Protein AF-A0A2H5QL15-F1 (afdb_monomer_lite)

pLDDT: mean 74.93, std 16.55, range [35.5, 97.62]

Secondary structure (DSSP, 8-state):
---------------EEEEEEE----TTS---EEEE--TT--EEEEEESS--EEEE---TT--EEEEEES---TT--HHHHHHHHHHHHHHTTT-SEEEE-GGGSHHHHHTTTS--S-----TT--EEEEEE-S-HHHHHHHHHHHHT-TT--EEEEEE---S--------S---TTTTTT--EEEEES----HHHHHTTPPP-

Sequence (204 aa):
MENALRKNPKISKFVSLTLDRIEFGGDELGSYKLKIACPNLVSFNFFALLLPDITLEGLNSLQNAFVFLEDIGEHMEDIEICHRLSKILNGLCGVKVLKLSCTLYEILNASLEEGSYFSASFNNLKSLILCVTMAEWTVLLIIRLLNCSPNLEALTIYFDADEYFDEWKISNKAILCLTCHLKTVDLVEFKGHENELELVSTDE

Foldseek 3Di:
DDDPDPPPPPPPQQAEDADEADDPDDPDDDQDEAEDQRQNHAEYEYEYQEQHNYAQPNVVNHAYYEYHYNAHDPDDDLVVLLVSQQRVVQSCLAYQYYEYEARNQVSVLVVVVPPPSYPRQSANYAEYEYEHEQDQSRLVVLLVNLLSDQQYAEYEYEYDPDPDHDPDADDPPQSNNLPHHYNYYHYHPDPPDPSSCRSNDDDD

Organism: Citrus unshiu (NCBI:txid55188)

Radius of gyration: 19.46 Å; chains: 1; bounding box: 79×40×39 Å

Structure (mmCIF, N/CA/C/O backbone):
data_AF-A0A2H5QL15-F1
#
_entry.id   AF-A0A2H5QL15-F1
#
loop_
_atom_site.group_PDB
_atom_site.id
_atom_site.type_symbol
_atom_site.label_atom_id
_atom_site.label_alt_id
_atom_site.label_comp_id
_atom_site.label_asym_id
_atom_site.label_entity_id
_atom_site.label_seq_id
_atom_site.pdbx_PDB_ins_code
_atom_site.Cartn_x
_atom_site.Cartn_y
_atom_site.Cartn_z
_atom_site.occupancy
_atom_site.B_iso_or_equiv
_atom_site.auth_seq_id
_atom_site.auth_comp_id
_atom_site.auth_asym_id
_atom_site.auth_atom_id
_atom_site.pdbx_PDB_model_num
ATOM 1 N N . MET A 1 1 ? -57.219 13.700 11.547 1.00 35.66 1 MET A N 1
ATOM 2 C CA . MET A 1 1 ? -56.556 12.388 11.688 1.00 35.66 1 MET A CA 1
ATOM 3 C C . MET A 1 1 ? -55.559 12.241 10.555 1.00 35.66 1 MET A C 1
ATOM 5 O O . MET A 1 1 ? -55.881 12.645 9.451 1.00 35.66 1 MET A O 1
ATOM 9 N N . GLU A 1 2 ? -54.391 11.693 10.894 1.00 35.94 2 GLU A N 1
ATOM 10 C CA . GLU A 1 2 ? -53.311 11.201 10.019 1.00 35.94 2 GLU A CA 1
ATOM 11 C C . GLU A 1 2 ? -52.281 12.200 9.462 1.00 35.94 2 GLU A C 1
ATOM 13 O O . GLU A 1 2 ? -52.306 12.652 8.322 1.00 35.94 2 GLU A O 1
ATOM 18 N N . ASN A 1 3 ? -51.280 12.434 10.321 1.00 38.78 3 ASN A N 1
ATOM 19 C CA . ASN A 1 3 ? -49.891 12.702 9.959 1.00 38.78 3 ASN A CA 1
ATOM 20 C C . ASN A 1 3 ? -49.335 11.559 9.090 1.00 38.78 3 ASN A C 1
ATOM 22 O O . ASN A 1 3 ? -48.981 10.499 9.610 1.00 38.78 3 ASN A O 1
ATOM 26 N N . ALA A 1 4 ? -49.169 11.791 7.790 1.00 40.09 4 ALA A N 1
ATOM 27 C CA . ALA A 1 4 ? -48.299 10.960 6.969 1.00 40.09 4 ALA A CA 1
ATOM 28 C C . ALA A 1 4 ? -46.838 11.381 7.205 1.00 40.09 4 ALA A C 1
ATOM 30 O O . ALA A 1 4 ? -46.356 12.390 6.690 1.00 40.09 4 ALA A O 1
ATOM 31 N N . LEU A 1 5 ? -46.145 10.591 8.027 1.00 42.12 5 LEU A N 1
ATOM 32 C CA . LEU A 1 5 ? -44.696 10.593 8.204 1.00 42.12 5 LEU A CA 1
ATOM 33 C C . LEU A 1 5 ? -43.979 10.646 6.843 1.00 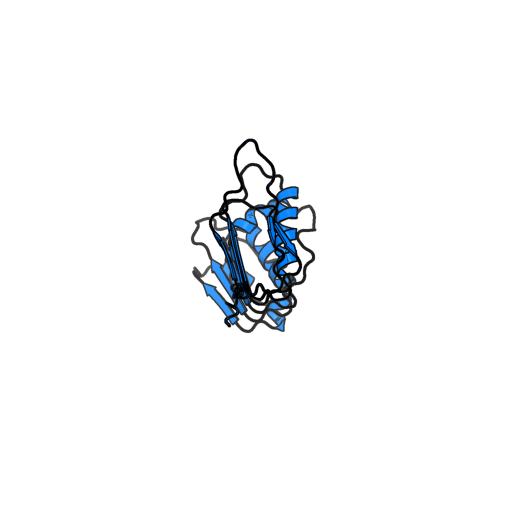42.12 5 LEU A C 1
ATOM 35 O O . LEU A 1 5 ? -43.843 9.627 6.165 1.00 42.12 5 LEU A O 1
ATOM 39 N N . ARG A 1 6 ? -43.425 11.810 6.482 1.00 40.97 6 ARG A N 1
ATOM 40 C CA . ARG A 1 6 ? -42.284 11.878 5.561 1.00 40.97 6 ARG A CA 1
ATOM 41 C C . ARG A 1 6 ? -41.103 11.203 6.255 1.00 40.97 6 ARG A C 1
ATOM 43 O O . ARG A 1 6 ? -40.333 11.837 6.973 1.00 40.97 6 ARG A O 1
ATOM 50 N N . LYS A 1 7 ? -40.977 9.888 6.073 1.00 41.81 7 LYS A N 1
ATOM 51 C CA . LYS A 1 7 ? -39.719 9.185 6.317 1.00 41.81 7 LYS A CA 1
ATOM 52 C C . LYS A 1 7 ? -38.709 9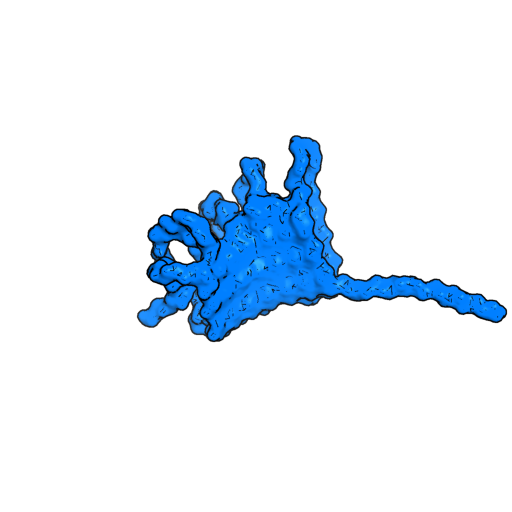.749 5.321 1.00 41.81 7 LYS A C 1
ATOM 54 O O . LYS A 1 7 ? -38.698 9.347 4.164 1.00 41.81 7 LYS A O 1
ATOM 59 N N . ASN A 1 8 ? -37.880 10.690 5.771 1.00 35.50 8 ASN A N 1
ATOM 60 C CA . ASN A 1 8 ? -36.609 10.953 5.107 1.00 35.50 8 ASN A CA 1
ATOM 61 C C . ASN A 1 8 ? -35.898 9.598 4.993 1.00 35.50 8 ASN A C 1
ATOM 63 O O . ASN A 1 8 ? -35.757 8.927 6.025 1.00 35.50 8 ASN A O 1
ATOM 67 N N . PRO A 1 9 ? -35.493 9.147 3.795 1.00 39.16 9 PRO A N 1
ATOM 68 C CA . PRO A 1 9 ? -34.666 7.962 3.708 1.00 39.16 9 PRO A CA 1
ATOM 69 C C . PRO A 1 9 ? -33.408 8.265 4.523 1.00 39.16 9 PRO A C 1
ATOM 71 O O . PRO A 1 9 ? -32.663 9.195 4.216 1.00 39.16 9 PRO A O 1
ATOM 74 N N . LYS A 1 10 ? -33.209 7.532 5.625 1.00 44.88 10 LYS A N 1
ATOM 75 C CA . LYS A 1 10 ? -31.908 7.464 6.289 1.00 44.88 10 LYS A CA 1
ATOM 76 C C . LYS A 1 10 ? -30.965 6.928 5.225 1.00 44.88 10 LYS A C 1
ATOM 78 O O . LYS A 1 10 ? -30.971 5.726 4.978 1.00 44.88 10 LYS A O 1
ATOM 83 N N . ILE A 1 11 ? -30.218 7.812 4.569 1.00 50.22 11 ILE A N 1
ATOM 84 C CA . ILE A 1 11 ? -29.090 7.406 3.742 1.00 50.22 11 ILE A CA 1
ATOM 85 C C . ILE A 1 11 ? -28.211 6.593 4.689 1.00 50.22 11 ILE A C 1
ATOM 87 O O . ILE A 1 11 ? -27.724 7.101 5.703 1.00 50.22 11 ILE A O 1
ATOM 91 N N . SER A 1 12 ? -28.158 5.286 4.443 1.00 53.41 12 SER A N 1
ATOM 92 C CA . SER A 1 12 ? -27.314 4.350 5.169 1.00 53.41 12 SER A CA 1
ATOM 93 C C . SER A 1 12 ? -25.905 4.925 5.209 1.00 53.41 12 SER A C 1
ATOM 95 O O . SER A 1 12 ? -25.442 5.454 4.199 1.00 53.41 12 SER A O 1
ATOM 97 N N . LYS A 1 13 ? -25.247 4.860 6.374 1.00 66.94 13 LYS A N 1
ATOM 98 C CA . LYS A 1 13 ? -23.860 5.312 6.549 1.00 66.94 13 LYS A CA 1
ATOM 99 C C . LYS A 1 13 ? -23.036 4.892 5.330 1.00 66.94 13 LYS A C 1
ATOM 101 O O . LYS A 1 13 ? -23.058 3.727 4.950 1.00 66.94 13 LYS A O 1
ATOM 106 N N . PHE A 1 14 ? -22.364 5.846 4.703 1.00 68.44 14 PHE A N 1
ATOM 107 C CA . PHE A 1 14 ? -21.497 5.578 3.566 1.00 68.44 14 PHE A CA 1
ATOM 108 C C . PHE A 1 14 ? -20.220 4.907 4.094 1.00 68.44 14 PHE A C 1
ATOM 110 O O . PHE A 1 14 ? -19.387 5.575 4.701 1.00 68.44 14 PHE A O 1
ATOM 117 N N . VAL A 1 15 ? -20.142 3.575 3.984 1.00 87.44 15 VAL A N 1
ATOM 118 C CA . VAL A 1 15 ? -19.086 2.748 4.612 1.00 87.44 15 VAL A CA 1
ATOM 119 C C . VAL A 1 15 ? -17.977 2.377 3.626 1.00 87.44 15 VAL A C 1
ATOM 121 O O . VAL A 1 15 ? -16.838 2.173 4.037 1.00 87.44 15 VAL A O 1
ATOM 124 N N . SER A 1 16 ? -18.273 2.311 2.331 1.00 90.12 16 SER A N 1
ATOM 125 C CA . SER A 1 16 ? -17.290 1.983 1.301 1.00 90.12 16 SER A CA 1
ATOM 126 C C . SER A 1 16 ? -17.469 2.887 0.091 1.00 90.12 16 SER A C 1
ATOM 128 O O . SER A 1 16 ? -18.597 3.209 -0.284 1.00 90.12 16 SER A O 1
ATOM 130 N N . LEU A 1 17 ? -16.348 3.289 -0.495 1.00 90.81 17 LEU A N 1
ATOM 131 C CA . LEU A 1 17 ? -16.265 4.060 -1.722 1.00 90.81 17 LEU A CA 1
ATOM 132 C C . LEU A 1 17 ? -15.317 3.327 -2.651 1.00 90.81 17 LEU A C 1
ATOM 134 O O . LEU A 1 17 ? -14.189 3.030 -2.268 1.00 90.81 17 LEU A O 1
ATOM 138 N N . THR A 1 18 ? -15.779 3.061 -3.862 1.00 89.94 18 THR A N 1
ATOM 139 C CA . THR A 1 18 ? -14.921 2.613 -4.951 1.00 89.94 18 THR A CA 1
ATOM 140 C C . THR A 1 18 ? -15.019 3.638 -6.060 1.00 89.94 18 THR A C 1
ATOM 142 O O . THR A 1 18 ? -16.117 3.993 -6.486 1.00 89.94 18 THR A O 1
ATOM 145 N N . LEU A 1 19 ? -13.865 4.138 -6.465 1.00 87.25 19 LEU A N 1
ATOM 146 C CA . LEU A 1 19 ? -13.696 4.975 -7.631 1.00 87.25 19 LEU A CA 1
ATOM 147 C C . LEU A 1 19 ? -13.072 4.103 -8.708 1.00 87.25 19 LEU A C 1
ATOM 149 O O . LEU A 1 19 ? -11.937 3.670 -8.535 1.00 87.25 19 LEU A O 1
ATOM 153 N N . ASP A 1 20 ? -13.839 3.793 -9.748 1.00 83.44 20 ASP A N 1
ATOM 154 C CA . ASP A 1 20 ? -13.423 2.882 -10.811 1.00 83.44 20 ASP A CA 1
ATOM 155 C C . ASP A 1 20 ? -13.221 3.644 -12.121 1.00 83.44 20 ASP A C 1
ATOM 157 O O . ASP A 1 20 ? -14.052 4.488 -12.465 1.00 83.44 20 ASP A O 1
ATOM 161 N N . ARG A 1 21 ? -12.120 3.339 -12.819 1.00 70.38 21 ARG A N 1
ATOM 162 C CA . ARG A 1 21 ? -11.730 3.908 -14.119 1.00 70.38 21 ARG A CA 1
ATOM 163 C C . ARG A 1 21 ? -11.923 5.421 -14.201 1.00 70.38 21 ARG A C 1
ATOM 165 O O . ARG A 1 21 ? -12.581 5.917 -15.115 1.00 70.38 21 ARG A O 1
ATOM 172 N N . ILE A 1 22 ? -11.379 6.172 -13.239 1.00 67.81 22 ILE A N 1
ATOM 173 C CA . ILE A 1 22 ? -11.445 7.627 -13.373 1.00 67.81 22 ILE A CA 1
ATOM 174 C C . ILE A 1 22 ? -10.457 8.084 -14.445 1.00 67.81 22 ILE A C 1
ATOM 176 O O . ILE A 1 22 ? -9.242 7.961 -14.286 1.00 67.81 22 ILE A O 1
ATOM 180 N N . GLU A 1 23 ? -11.007 8.641 -15.517 1.00 63.00 23 GLU A N 1
ATOM 181 C CA . GLU A 1 23 ? -10.265 9.301 -16.582 1.00 63.00 23 GLU A CA 1
ATOM 182 C C . GLU A 1 23 ? -10.130 10.787 -16.226 1.00 63.00 23 GLU A C 1
ATOM 184 O O . GLU A 1 23 ? -11.088 11.558 -16.295 1.00 63.00 23 GLU A O 1
ATOM 189 N N . PHE A 1 24 ? -8.940 11.196 -15.790 1.00 59.84 24 PHE A N 1
ATOM 190 C CA . PHE A 1 24 ? -8.600 12.607 -15.613 1.00 59.84 24 PHE A CA 1
ATOM 191 C C . PHE A 1 24 ? -7.760 13.067 -16.807 1.00 59.84 24 PHE A C 1
ATOM 193 O O . PHE A 1 24 ? -6.550 13.203 -16.683 1.00 59.84 24 PHE A O 1
ATOM 200 N N . GLY A 1 25 ? -8.376 13.282 -17.970 1.00 48.78 25 GLY A N 1
ATOM 201 C CA . GLY A 1 25 ? -7.637 13.735 -19.151 1.00 48.78 25 GLY A CA 1
ATOM 202 C C . GLY A 1 25 ? -8.531 14.107 -20.327 1.00 48.78 25 GLY A C 1
ATOM 203 O O . GLY A 1 25 ? -9.254 13.272 -20.855 1.00 48.78 25 GLY A O 1
ATOM 204 N N . GLY A 1 26 ? -8.472 15.378 -20.718 1.00 42.59 26 GLY A N 1
ATOM 205 C CA . GLY A 1 26 ? -9.013 15.921 -21.957 1.00 42.59 26 GLY A CA 1
ATOM 206 C C . GLY A 1 26 ? -8.332 17.263 -22.214 1.00 42.59 26 GLY A C 1
ATOM 207 O O . GLY A 1 26 ? -8.320 18.119 -21.328 1.00 42.59 26 GLY A O 1
ATOM 208 N N . ASP A 1 27 ? -7.754 17.402 -23.403 1.00 49.88 27 ASP A N 1
ATOM 209 C CA . ASP A 1 27 ? -6.623 18.267 -23.781 1.00 49.88 27 ASP A CA 1
ATOM 210 C C . ASP A 1 27 ? -6.740 19.787 -23.534 1.00 49.88 27 ASP A C 1
ATOM 212 O O . ASP A 1 27 ? -5.821 20.523 -23.877 1.00 49.88 27 ASP A O 1
ATOM 216 N N . GLU A 1 28 ? -7.804 20.306 -22.912 1.00 48.22 28 GLU A N 1
ATOM 217 C CA . GLU A 1 28 ? -7.979 21.759 -22.733 1.00 48.22 28 GLU A CA 1
ATOM 218 C C . GLU A 1 28 ? -8.646 22.224 -21.420 1.00 48.22 28 GLU A C 1
ATOM 220 O O . GLU A 1 28 ? -8.885 23.423 -21.271 1.00 48.22 28 GLU A O 1
ATOM 225 N N . LEU A 1 29 ? -8.950 21.377 -20.423 1.00 42.44 29 LEU A N 1
ATOM 226 C CA . LEU A 1 29 ? -9.820 21.834 -19.321 1.00 42.44 29 LEU A CA 1
ATOM 227 C C . LEU A 1 29 ? -9.469 21.304 -17.922 1.00 42.44 29 LEU A C 1
ATOM 229 O O . LEU A 1 29 ? -10.046 20.328 -17.466 1.00 42.44 29 LEU A O 1
ATOM 233 N N . GLY A 1 30 ? -8.607 22.046 -17.215 1.00 48.88 30 GLY A N 1
ATOM 234 C CA . GLY A 1 30 ? -8.566 22.154 -15.748 1.00 48.88 30 GLY A CA 1
ATOM 235 C C . GLY A 1 30 ? -8.190 20.890 -14.964 1.00 48.88 30 GLY A C 1
ATOM 236 O O . GLY A 1 30 ? -8.848 19.861 -15.032 1.00 48.88 30 GLY A O 1
ATOM 237 N N . SER A 1 31 ? -7.179 20.990 -14.100 1.00 61.25 31 SER A N 1
ATOM 238 C CA . SER A 1 31 ? -6.902 19.959 -13.098 1.00 61.25 31 SER A CA 1
ATOM 239 C C . SER A 1 31 ? -8.105 19.801 -12.157 1.00 61.25 31 SER A C 1
ATOM 241 O O . SER A 1 31 ? -8.312 20.585 -11.227 1.00 61.25 31 SER A O 1
ATOM 243 N N . TYR A 1 32 ? -8.952 18.801 -12.410 1.00 67.50 32 TYR A N 1
ATOM 244 C CA . TYR A 1 32 ? -10.053 18.476 -11.511 1.00 67.50 32 TYR A CA 1
ATOM 245 C C . TYR A 1 32 ? -9.471 17.997 -10.185 1.00 67.50 32 TYR A C 1
ATOM 247 O O . TYR A 1 32 ? -8.781 16.981 -10.117 1.00 67.50 32 TYR A O 1
ATOM 255 N N . LYS A 1 33 ? -9.766 18.745 -9.121 1.00 80.94 33 LYS A N 1
ATOM 256 C CA . LYS A 1 33 ? -9.376 18.389 -7.759 1.00 80.94 33 LYS A CA 1
ATOM 257 C C . LYS A 1 33 ? -10.505 17.618 -7.105 1.00 80.94 33 LYS A C 1
ATOM 259 O O . LYS A 1 33 ? -11.579 18.173 -6.866 1.00 80.94 33 LYS A O 1
ATOM 264 N N . LEU A 1 34 ? -10.270 16.349 -6.799 1.00 85.31 34 LEU A N 1
ATOM 265 C CA . LEU A 1 34 ? -11.243 15.523 -6.098 1.00 85.31 34 LEU A CA 1
ATOM 266 C C . LEU A 1 34 ? -11.027 15.645 -4.589 1.00 85.31 34 LEU A C 1
ATOM 268 O O . LEU A 1 34 ? -9.945 15.373 -4.083 1.00 85.31 34 LEU A O 1
ATOM 272 N N . LYS A 1 35 ? -12.065 16.019 -3.841 1.00 90.62 35 LYS A N 1
ATOM 273 C CA . LYS A 1 35 ? -12.018 16.055 -2.375 1.00 90.62 35 LYS A CA 1
ATOM 274 C C . LYS A 1 35 ? -12.953 15.009 -1.785 1.00 90.62 35 LYS A C 1
ATOM 276 O O . LYS A 1 35 ? -14.154 15.039 -2.040 1.00 90.62 35 LYS A O 1
ATOM 281 N N . ILE A 1 36 ? -12.414 14.131 -0.943 1.00 89.31 36 ILE A N 1
ATOM 282 C CA . ILE A 1 36 ? -13.180 13.117 -0.215 1.00 89.31 36 ILE A CA 1
ATOM 283 C C . ILE A 1 36 ? -13.133 13.448 1.273 1.00 89.31 36 ILE A C 1
ATOM 285 O O . ILE A 1 36 ? -12.084 13.360 1.906 1.00 89.31 36 ILE A O 1
ATOM 289 N N . ALA A 1 37 ? -14.292 13.806 1.829 1.00 90.06 37 ALA A N 1
ATOM 290 C CA . ALA A 1 37 ? -14.459 14.148 3.241 1.00 90.06 37 ALA A CA 1
ATOM 291 C C . ALA A 1 37 ? -15.565 13.301 3.891 1.00 90.06 37 ALA A C 1
ATOM 293 O O . ALA A 1 37 ? -16.642 13.791 4.229 1.00 90.06 37 ALA A O 1
ATOM 294 N N . CYS A 1 38 ? -15.322 11.992 4.003 1.00 88.50 38 CYS A N 1
ATOM 295 C CA . CYS A 1 38 ? -16.304 11.011 4.471 1.00 88.50 38 CYS A CA 1
ATOM 296 C C . CYS A 1 38 ? -15.868 10.373 5.806 1.00 88.50 38 CYS A C 1
ATOM 298 O O . CYS A 1 38 ? -15.197 9.343 5.797 1.00 88.50 38 CYS A O 1
ATOM 300 N N . PRO A 1 39 ? -16.281 10.905 6.973 1.00 88.75 39 PRO A N 1
ATOM 301 C CA . PRO A 1 39 ? -15.762 10.454 8.269 1.00 88.75 39 PRO A CA 1
ATOM 302 C C . PRO A 1 39 ? -16.172 9.039 8.679 1.00 88.75 39 PRO A C 1
ATOM 304 O O . PRO A 1 39 ? -15.518 8.438 9.527 1.00 88.75 39 PRO A O 1
ATOM 307 N N . ASN A 1 40 ? -17.240 8.501 8.085 1.00 91.38 40 ASN A N 1
ATOM 308 C CA . ASN A 1 40 ? -17.715 7.135 8.328 1.00 91.38 40 ASN A CA 1
ATOM 309 C C . ASN A 1 40 ? -17.194 6.123 7.293 1.00 91.38 40 ASN A C 1
ATOM 311 O O . ASN A 1 40 ? -17.597 4.961 7.342 1.00 91.38 40 ASN A O 1
ATOM 315 N N . LEU A 1 41 ? -16.345 6.558 6.355 1.00 93.25 41 LEU A N 1
ATOM 316 C CA . LEU A 1 41 ? -15.777 5.688 5.335 1.00 93.25 41 LEU A CA 1
ATOM 317 C C . LEU A 1 41 ? -14.828 4.688 5.998 1.00 93.25 41 LEU A C 1
ATOM 319 O O . LEU A 1 41 ? -13.934 5.094 6.727 1.00 93.25 41 LEU A O 1
ATOM 323 N N . VAL A 1 42 ? -15.035 3.395 5.759 1.00 95.25 42 VAL A N 1
ATOM 324 C CA . VAL A 1 42 ? -14.234 2.288 6.311 1.00 95.25 42 VAL A CA 1
ATOM 325 C C . VAL A 1 42 ? -13.342 1.663 5.245 1.00 95.25 42 VAL A C 1
ATOM 327 O O . VAL A 1 42 ? -12.242 1.208 5.556 1.00 95.25 42 VAL A O 1
ATOM 330 N N . SER A 1 43 ? -13.792 1.652 3.992 1.00 95.50 43 SER A N 1
ATOM 331 C CA . SER A 1 43 ? -13.041 1.122 2.856 1.00 95.50 43 SER A CA 1
ATOM 332 C C . SER A 1 43 ? -13.022 2.126 1.709 1.00 95.50 43 SER A C 1
ATOM 334 O O . SER A 1 43 ? -14.060 2.679 1.347 1.00 95.50 43 SER A O 1
ATOM 336 N N . PHE A 1 44 ? -11.841 2.343 1.143 1.00 94.00 44 PHE A N 1
ATOM 337 C CA . PHE A 1 44 ? -11.624 3.207 -0.006 1.00 94.00 44 PHE A CA 1
ATOM 338 C C . PHE A 1 44 ? -10.851 2.442 -1.075 1.00 94.00 44 PHE A C 1
ATOM 340 O O . PHE A 1 44 ? -9.713 2.051 -0.848 1.00 94.00 44 PHE A O 1
ATOM 347 N N . ASN A 1 45 ? -11.460 2.233 -2.232 1.00 92.00 45 ASN A N 1
ATOM 348 C CA . ASN A 1 45 ? -10.780 1.659 -3.381 1.00 92.00 45 ASN A CA 1
ATOM 349 C C . ASN A 1 45 ? -10.719 2.697 -4.487 1.00 92.00 45 ASN A C 1
ATOM 351 O O . ASN A 1 45 ? -11.676 3.439 -4.725 1.00 92.00 45 ASN A O 1
ATOM 355 N N . PHE A 1 46 ? -9.589 2.726 -5.161 1.00 87.12 46 PHE A N 1
ATOM 356 C CA . PHE A 1 46 ? -9.275 3.725 -6.145 1.00 87.12 46 PHE A CA 1
ATOM 357 C C . PHE A 1 46 ? -8.557 3.056 -7.308 1.00 87.12 46 PHE A C 1
ATOM 359 O O . PHE A 1 46 ? -7.500 2.464 -7.117 1.00 87.12 46 PHE A O 1
ATOM 366 N N . PHE A 1 47 ? -9.165 3.157 -8.484 1.00 86.62 47 PHE A N 1
ATOM 367 C CA . PHE A 1 47 ? -8.654 2.675 -9.755 1.00 86.62 47 PHE A CA 1
ATOM 368 C C . PHE A 1 47 ? -8.704 3.842 -10.732 1.00 86.62 47 PHE A C 1
ATOM 370 O O . PHE A 1 47 ? -9.785 4.358 -11.041 1.00 86.62 47 PHE A O 1
ATOM 377 N N . ALA A 1 48 ? -7.547 4.287 -11.197 1.00 79.75 48 ALA A N 1
ATOM 378 C CA . ALA A 1 48 ? -7.480 5.353 -12.182 1.00 79.75 48 ALA A CA 1
ATOM 379 C C . ALA A 1 48 ? -6.469 5.041 -13.270 1.00 79.75 48 ALA A C 1
ATOM 381 O O . ALA A 1 48 ? -5.449 4.402 -13.017 1.00 79.75 48 ALA A O 1
ATOM 382 N N . LEU A 1 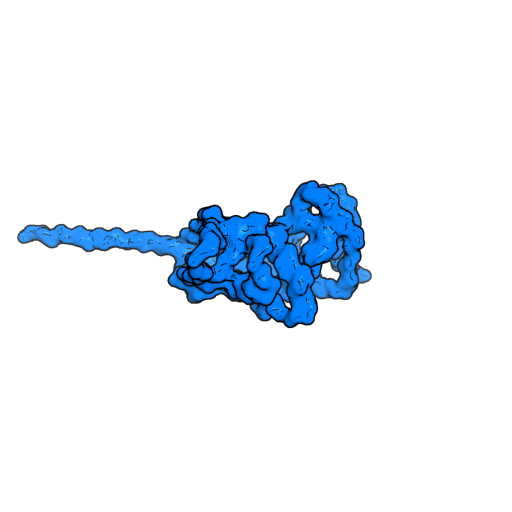49 ? -6.773 5.550 -14.464 1.00 75.19 49 LEU A N 1
ATOM 383 C CA . LEU A 1 49 ? -5.836 5.516 -15.576 1.00 75.19 49 LEU A CA 1
ATOM 384 C C . LEU A 1 49 ? -4.647 6.430 -15.297 1.00 75.19 49 LEU A C 1
ATOM 386 O O . LEU A 1 49 ? -3.526 6.047 -15.572 1.00 75.19 49 LEU A O 1
ATOM 390 N N . LEU A 1 50 ? -4.907 7.608 -14.717 1.00 75.62 50 LEU A N 1
ATOM 391 C CA . LEU A 1 50 ? -3.928 8.668 -14.478 1.00 75.62 50 LEU A CA 1
ATOM 392 C C . LEU A 1 50 ? -3.940 9.125 -13.018 1.00 75.62 50 LEU A C 1
ATOM 394 O O . LEU A 1 50 ? -4.990 9.105 -12.367 1.00 75.62 50 LEU A O 1
ATOM 398 N N . LEU A 1 51 ? -2.798 9.609 -12.518 1.00 77.94 51 LEU A N 1
ATOM 399 C CA . LEU A 1 51 ? -2.661 10.105 -11.146 1.00 77.94 51 LEU A CA 1
ATOM 400 C C . LEU A 1 51 ? -3.504 11.379 -10.904 1.00 77.94 51 LEU A C 1
ATOM 402 O O . LEU A 1 51 ? -3.189 12.450 -11.435 1.00 77.94 51 LEU A O 1
ATOM 406 N N . PRO A 1 52 ? -4.540 11.341 -10.048 1.00 78.69 52 PRO A N 1
ATOM 407 C CA . PRO A 1 52 ? -5.404 12.493 -9.821 1.00 78.69 52 PRO A CA 1
ATOM 408 C C . PRO A 1 52 ? -4.844 13.453 -8.773 1.00 78.69 52 PRO A C 1
ATOM 410 O O . PRO A 1 52 ? -4.137 13.052 -7.848 1.00 78.69 52 PRO A O 1
ATOM 413 N N . ASP A 1 53 ? -5.264 14.719 -8.832 1.00 82.56 53 ASP A N 1
ATOM 414 C CA . ASP A 1 53 ? -5.150 15.608 -7.670 1.00 82.56 53 ASP A CA 1
ATOM 415 C C . ASP A 1 53 ? -6.311 15.326 -6.708 1.00 82.56 53 ASP A C 1
ATOM 417 O O . ASP A 1 53 ? -7.396 15.906 -6.806 1.00 82.56 53 ASP A O 1
ATOM 421 N N . ILE A 1 54 ? -6.096 14.383 -5.791 1.00 85.75 54 ILE A N 1
ATOM 422 C CA . ILE A 1 54 ? -7.075 13.994 -4.777 1.00 85.75 54 ILE A CA 1
ATOM 423 C C . ILE A 1 54 ? -6.649 14.448 -3.380 1.00 85.75 54 ILE A C 1
ATOM 425 O O . ILE A 1 54 ? -5.491 14.354 -2.978 1.00 85.75 54 ILE A O 1
ATOM 429 N N . THR A 1 55 ? -7.615 14.940 -2.612 1.00 88.88 55 THR A N 1
ATOM 430 C CA . THR A 1 55 ? -7.452 15.331 -1.212 1.00 88.88 55 THR A CA 1
ATOM 431 C C . THR A 1 55 ? -8.367 14.482 -0.337 1.00 88.88 55 THR A C 1
ATOM 433 O O . THR A 1 55 ? -9.591 14.493 -0.495 1.00 88.88 55 THR A O 1
ATOM 436 N N . LEU A 1 56 ? -7.765 13.745 0.594 1.00 90.19 56 LEU A N 1
ATOM 437 C CA . LEU A 1 56 ? -8.447 12.888 1.559 1.00 90.19 56 LEU A CA 1
ATOM 438 C C . LEU A 1 56 ? -8.459 13.590 2.924 1.00 90.19 56 LEU A C 1
ATOM 440 O O . LEU A 1 56 ? -7.408 13.804 3.522 1.00 90.19 56 LEU A O 1
ATOM 444 N N . GLU A 1 57 ? -9.636 13.964 3.422 1.00 88.75 57 GLU A N 1
ATOM 445 C CA . GLU A 1 57 ? -9.777 14.727 4.668 1.00 88.75 57 GLU A CA 1
ATOM 446 C C . GLU A 1 57 ? -10.768 14.076 5.634 1.00 88.75 57 GLU A C 1
ATOM 448 O O . GLU A 1 57 ? -11.843 13.618 5.253 1.00 88.75 57 GLU A O 1
ATOM 453 N N . GLY A 1 58 ? -10.430 14.074 6.925 1.00 85.88 58 GLY A N 1
ATOM 454 C CA . GLY A 1 58 ? -11.351 13.646 7.979 1.00 85.88 58 GLY A CA 1
ATOM 455 C C . GLY A 1 58 ? -11.804 12.186 7.876 1.00 85.88 58 GLY A C 1
ATOM 456 O O . GLY A 1 58 ? -12.887 11.865 8.357 1.00 85.88 58 GLY A O 1
ATOM 457 N N . LEU A 1 59 ? -11.007 11.300 7.267 1.00 89.50 59 LEU A N 1
ATOM 458 C CA . LEU A 1 59 ? -11.318 9.879 7.053 1.00 89.50 59 LEU A CA 1
ATOM 459 C C . LEU A 1 59 ? -11.024 9.011 8.291 1.00 89.50 59 LEU A C 1
ATOM 461 O O . LEU A 1 59 ? -10.394 7.963 8.208 1.00 89.50 59 LEU A O 1
ATOM 465 N N . ASN A 1 60 ? -11.492 9.442 9.463 1.00 89.25 60 ASN A N 1
ATOM 466 C CA . ASN A 1 60 ? -11.104 8.860 10.756 1.00 89.25 60 ASN A CA 1
ATOM 467 C C . ASN A 1 60 ? -11.520 7.388 10.944 1.00 89.25 60 ASN A C 1
ATOM 469 O O . ASN A 1 60 ? -10.954 6.696 11.785 1.00 89.25 60 ASN A O 1
ATOM 473 N N . SER A 1 61 ? -12.527 6.919 10.200 1.00 92.62 61 SER A N 1
ATOM 474 C CA . SER A 1 61 ? -13.000 5.528 10.262 1.00 92.62 61 SER A CA 1
ATOM 475 C C . SER A 1 61 ? -12.329 4.610 9.236 1.00 92.62 61 SER A C 1
ATOM 477 O O . SER A 1 61 ? -12.641 3.415 9.219 1.00 92.62 61 SER A O 1
ATOM 479 N N . LEU A 1 62 ? -11.456 5.145 8.373 1.00 95.38 62 LEU A N 1
ATOM 480 C CA . LEU A 1 62 ? -10.896 4.411 7.244 1.00 95.38 62 LEU A CA 1
ATOM 481 C C . LEU A 1 62 ? -9.932 3.338 7.743 1.00 95.38 62 LEU A C 1
ATOM 483 O O . LEU A 1 62 ? -8.983 3.618 8.469 1.00 95.38 62 LEU A O 1
ATOM 487 N N . GLN A 1 63 ? -10.192 2.094 7.354 1.00 96.75 63 GLN A N 1
ATOM 488 C CA . GLN A 1 63 ? -9.403 0.936 7.771 1.00 96.75 63 GLN A CA 1
ATOM 489 C C . GLN A 1 63 ? -8.728 0.244 6.599 1.00 96.75 63 GLN A C 1
ATOM 491 O O . GLN A 1 63 ? -7.635 -0.282 6.782 1.00 96.75 63 GLN A O 1
ATOM 496 N N . ASN A 1 64 ? -9.357 0.247 5.424 1.00 97.12 64 ASN A N 1
ATOM 497 C CA . ASN A 1 64 ? -8.862 -0.464 4.253 1.00 97.12 64 ASN A CA 1
ATOM 498 C C . ASN A 1 64 ? -8.737 0.502 3.081 1.00 97.12 64 ASN A C 1
ATOM 500 O O . ASN A 1 64 ? -9.697 1.219 2.781 1.00 97.12 64 ASN A O 1
ATOM 504 N N . ALA A 1 65 ? -7.594 0.481 2.408 1.00 95.50 65 ALA A N 1
ATOM 505 C CA . ALA A 1 65 ? -7.388 1.228 1.184 1.00 95.50 65 ALA A CA 1
ATOM 506 C C . ALA A 1 65 ? -6.771 0.359 0.090 1.00 95.50 65 ALA A C 1
ATOM 508 O O . ALA A 1 65 ? -5.835 -0.396 0.352 1.00 95.50 65 ALA A O 1
ATOM 509 N N . PHE A 1 66 ? -7.279 0.494 -1.131 1.00 93.25 66 PHE A N 1
ATOM 510 C CA . PHE A 1 66 ? -6.656 -0.055 -2.328 1.00 93.25 66 PHE A CA 1
ATOM 511 C C . PHE A 1 66 ? -6.455 1.060 -3.349 1.00 93.25 66 PHE A C 1
ATOM 513 O O . PHE A 1 66 ? -7.414 1.731 -3.721 1.00 93.25 66 PHE A O 1
ATOM 520 N N . VAL A 1 67 ? -5.211 1.255 -3.778 1.00 89.94 67 VAL A N 1
ATOM 521 C CA . VAL A 1 67 ? -4.823 2.220 -4.807 1.00 89.94 67 VAL A CA 1
ATOM 522 C C . VAL A 1 67 ? -4.223 1.450 -5.978 1.00 89.94 67 VAL A C 1
ATOM 524 O O . VAL A 1 67 ? -3.187 0.799 -5.843 1.00 89.94 67 VAL A O 1
ATOM 527 N N . PHE A 1 68 ? -4.888 1.537 -7.121 1.00 86.25 68 PHE A N 1
ATOM 528 C CA . PHE A 1 68 ? -4.444 1.020 -8.401 1.00 86.25 68 PHE A CA 1
ATOM 529 C C . PHE A 1 68 ? -4.343 2.185 -9.386 1.00 86.25 68 PHE A C 1
ATOM 531 O O . PHE A 1 68 ? -5.315 2.912 -9.604 1.00 86.25 68 PHE A O 1
ATOM 538 N N . LEU A 1 69 ? -3.159 2.358 -9.956 1.00 79.38 69 LEU A N 1
ATOM 539 C CA . LEU A 1 69 ? -2.921 3.233 -11.095 1.00 79.38 69 LEU A CA 1
ATOM 540 C C . LEU A 1 69 ? -2.538 2.356 -12.276 1.00 79.38 69 LEU A C 1
ATOM 542 O O . LEU A 1 69 ? -1.884 1.342 -12.052 1.00 79.38 69 LEU A O 1
ATOM 546 N N . GLU A 1 70 ? -2.977 2.729 -13.473 1.00 74.44 70 GLU A N 1
ATOM 547 C CA . GLU A 1 70 ? -2.591 2.059 -14.720 1.00 74.44 70 GLU A CA 1
ATOM 548 C C . GLU A 1 70 ? -1.404 2.761 -15.383 1.00 74.44 70 GLU A C 1
ATOM 550 O O . GLU A 1 70 ? -0.465 2.075 -15.763 1.00 74.44 70 GLU A O 1
ATOM 555 N N . ASP A 1 71 ? -1.408 4.100 -15.418 1.00 68.69 71 ASP A N 1
ATOM 556 C CA . ASP A 1 71 ? -0.357 4.961 -15.978 1.00 68.69 71 ASP A CA 1
ATOM 557 C C . ASP A 1 71 ? -0.155 6.228 -15.098 1.00 68.69 71 ASP A C 1
ATOM 559 O O . ASP A 1 71 ? -0.979 6.589 -14.245 1.00 68.69 71 ASP A O 1
ATOM 563 N N . ILE A 1 72 ? 0.970 6.913 -15.280 1.00 63.22 72 ILE A N 1
ATOM 564 C CA . ILE A 1 72 ? 1.316 8.194 -14.661 1.00 63.22 72 ILE A CA 1
ATOM 565 C C . ILE A 1 72 ? 0.777 9.389 -15.460 1.00 63.22 72 ILE A C 1
ATOM 567 O O . ILE A 1 72 ? 0.532 10.460 -14.898 1.00 63.22 72 ILE A O 1
ATOM 571 N N . GLY A 1 73 ? 0.535 9.208 -16.754 1.00 62.19 73 GLY A N 1
ATOM 572 C CA . GLY A 1 73 ? 0.197 10.289 -17.668 1.00 62.19 73 GLY A CA 1
ATOM 573 C C . GLY A 1 73 ? 1.449 10.917 -18.237 1.00 62.19 73 GLY A C 1
ATOM 574 O O . GLY A 1 73 ? 2.197 11.591 -17.532 1.00 62.19 73 GLY A O 1
ATOM 575 N N . GLU A 1 74 ? 1.619 10.740 -19.544 1.00 57.97 74 GLU A N 1
ATOM 576 C CA . GLU A 1 74 ? 2.825 11.024 -20.335 1.00 57.97 74 GLU A CA 1
ATOM 577 C C . GLU A 1 74 ? 3.312 12.495 -20.313 1.00 57.97 74 GLU A C 1
ATOM 579 O O . GLU A 1 74 ? 4.283 12.844 -20.986 1.00 57.97 74 GLU A O 1
ATOM 584 N N . HIS A 1 75 ? 2.653 13.393 -19.570 1.00 65.50 75 HIS A N 1
ATOM 585 C CA . HIS A 1 75 ? 2.871 14.845 -19.621 1.00 65.50 75 HIS A CA 1
ATOM 586 C C . HIS A 1 75 ? 2.933 15.546 -18.250 1.00 65.50 75 HIS A C 1
ATOM 588 O O . HIS A 1 75 ? 2.937 16.777 -18.211 1.00 65.50 75 HIS A O 1
ATOM 594 N N . MET A 1 76 ? 2.942 14.820 -17.126 1.00 71.81 76 MET A N 1
ATOM 595 C CA . MET A 1 76 ? 3.006 15.441 -15.794 1.00 71.81 76 MET A CA 1
ATOM 596 C C . MET A 1 76 ? 4.459 15.640 -15.335 1.00 71.81 76 MET A C 1
ATOM 598 O O . MET A 1 76 ? 5.279 14.741 -15.477 1.00 71.81 76 MET A O 1
ATOM 602 N N . GLU A 1 77 ? 4.781 16.806 -14.765 1.00 75.31 77 GLU A N 1
ATOM 603 C CA . GLU A 1 77 ? 6.110 17.067 -14.187 1.00 75.31 77 GLU A CA 1
ATOM 604 C C . GLU A 1 77 ? 6.349 16.215 -12.926 1.00 75.31 77 GLU A C 1
ATOM 606 O O . GLU A 1 77 ? 5.460 16.114 -12.076 1.00 75.31 77 GLU A O 1
ATOM 611 N N . ASP A 1 78 ? 7.567 15.690 -12.739 1.00 73.75 78 ASP A N 1
ATOM 612 C CA . ASP A 1 78 ? 7.950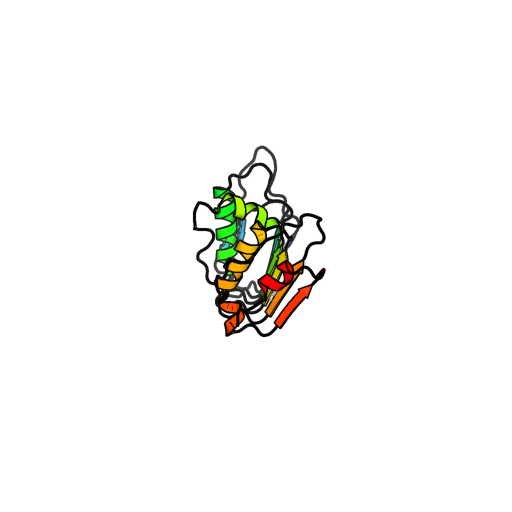 14.827 -11.603 1.00 73.75 78 ASP A CA 1
ATOM 613 C C . ASP A 1 78 ? 7.542 15.395 -10.234 1.00 73.75 78 ASP A C 1
ATOM 615 O O . ASP A 1 78 ? 7.030 14.677 -9.370 1.00 73.75 78 ASP A O 1
ATOM 619 N N . ILE A 1 79 ? 7.709 16.709 -10.045 1.00 75.38 79 ILE A N 1
ATOM 620 C CA . ILE A 1 79 ? 7.345 17.421 -8.811 1.00 75.38 79 ILE A CA 1
ATOM 621 C C . ILE A 1 79 ? 5.834 17.350 -8.558 1.00 75.38 79 ILE A C 1
ATOM 623 O O . ILE A 1 79 ? 5.390 17.140 -7.423 1.00 75.38 79 ILE A O 1
ATOM 627 N N . GLU A 1 80 ? 5.021 17.527 -9.601 1.00 78.06 80 GLU A N 1
ATOM 628 C CA . GLU A 1 80 ? 3.568 17.464 -9.479 1.00 78.06 80 GLU A CA 1
ATOM 629 C C . GLU A 1 80 ? 3.110 16.044 -9.144 1.00 78.06 80 GLU A C 1
ATOM 631 O O . GLU A 1 80 ? 2.266 15.861 -8.256 1.00 78.06 80 GLU A O 1
ATOM 636 N N . ILE A 1 81 ? 3.713 15.049 -9.792 1.00 76.00 81 ILE A N 1
ATOM 637 C CA . ILE A 1 81 ? 3.443 13.642 -9.526 1.00 76.00 81 ILE A CA 1
ATOM 638 C C . ILE A 1 81 ? 3.770 13.319 -8.057 1.00 76.00 81 ILE A C 1
ATOM 640 O O . ILE A 1 81 ? 2.918 12.813 -7.316 1.00 76.00 81 ILE A O 1
ATOM 644 N N . CYS A 1 82 ? 4.959 13.711 -7.591 1.00 75.75 82 CYS A N 1
ATOM 645 C CA . CYS A 1 82 ? 5.392 13.565 -6.202 1.00 75.75 82 CYS A CA 1
ATOM 646 C C . CYS A 1 82 ? 4.411 14.180 -5.207 1.00 75.75 82 CYS A C 1
ATOM 648 O O . CYS A 1 82 ? 4.028 13.558 -4.211 1.00 75.75 82 CYS A O 1
ATOM 650 N N . HIS A 1 83 ? 3.978 15.410 -5.472 1.00 79.69 83 HIS A N 1
ATOM 651 C CA . HIS A 1 83 ? 3.055 16.127 -4.606 1.00 79.69 83 HIS A CA 1
ATOM 652 C C . HIS A 1 83 ? 1.678 15.447 -4.535 1.00 79.69 83 HIS A C 1
ATOM 654 O O . HIS A 1 83 ? 1.104 15.320 -3.447 1.00 79.69 83 HIS A O 1
ATOM 660 N N . ARG A 1 84 ? 1.143 14.972 -5.666 1.00 82.69 84 ARG A N 1
ATOM 661 C CA . ARG A 1 84 ? -0.140 14.250 -5.719 1.00 82.69 84 ARG A CA 1
ATOM 662 C C . ARG A 1 84 ? -0.058 12.899 -5.004 1.00 82.69 84 ARG A C 1
ATOM 664 O O . ARG A 1 84 ? -0.925 12.588 -4.185 1.00 82.69 84 ARG A O 1
ATOM 671 N N . LEU A 1 85 ? 1.015 12.142 -5.220 1.00 80.75 85 LEU A N 1
ATOM 672 C CA . LEU A 1 85 ? 1.251 10.874 -4.533 1.00 80.75 85 LEU A CA 1
ATOM 673 C C . LEU A 1 85 ? 1.414 11.068 -3.017 1.00 80.75 85 LEU A C 1
ATOM 675 O O . LEU A 1 85 ? 0.780 10.363 -2.229 1.00 80.75 85 LEU A O 1
ATOM 679 N N . SER A 1 86 ? 2.181 12.083 -2.606 1.00 81.00 86 SER A N 1
ATOM 680 C CA . SER A 1 86 ? 2.344 12.469 -1.198 1.00 81.00 86 SER A CA 1
ATOM 681 C C . SER A 1 86 ? 0.996 12.726 -0.529 1.00 81.00 86 SER A C 1
ATOM 683 O O . SER A 1 86 ? 0.747 12.247 0.576 1.00 81.00 86 SER A O 1
ATOM 685 N N . LYS A 1 87 ? 0.098 13.476 -1.186 1.00 85.75 87 LYS A N 1
ATOM 686 C CA . LYS A 1 87 ? -1.252 13.753 -0.670 1.00 85.75 87 LYS A CA 1
ATOM 687 C C . LYS A 1 87 ? -2.058 12.475 -0.468 1.00 85.75 87 LYS A C 1
ATOM 689 O O . LYS A 1 87 ? -2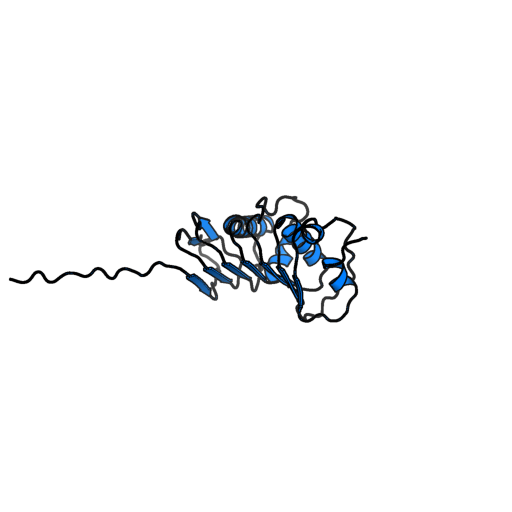.691 12.330 0.579 1.00 85.75 87 LYS A O 1
ATOM 694 N N . ILE A 1 88 ? -2.019 11.560 -1.439 1.00 87.75 88 ILE A N 1
ATOM 695 C CA . ILE A 1 88 ? -2.714 10.272 -1.350 1.00 87.75 88 ILE A CA 1
ATOM 696 C C . ILE A 1 88 ? -2.175 9.476 -0.163 1.00 87.75 88 ILE A C 1
ATOM 698 O O . ILE A 1 88 ? -2.938 9.141 0.740 1.00 87.75 88 ILE A O 1
ATOM 702 N N . LEU A 1 89 ? -0.864 9.232 -0.113 1.00 87.31 89 LEU A N 1
ATOM 703 C CA . LEU A 1 89 ? -0.242 8.412 0.929 1.00 87.31 89 LEU A CA 1
ATOM 704 C C . LEU A 1 89 ? -0.425 9.017 2.328 1.00 87.31 89 LEU A C 1
ATOM 706 O O . LEU A 1 89 ? -0.793 8.303 3.262 1.00 87.31 89 LEU A O 1
ATOM 710 N N . ASN A 1 90 ? -0.276 10.337 2.472 1.00 87.44 90 ASN A N 1
ATOM 711 C CA . ASN A 1 90 ? -0.529 11.029 3.738 1.00 87.44 90 ASN A CA 1
ATOM 712 C C . ASN A 1 90 ? -1.995 10.898 4.179 1.00 87.44 90 ASN A C 1
ATOM 714 O O . ASN A 1 90 ? -2.269 10.703 5.362 1.00 87.44 90 ASN A O 1
ATOM 718 N N . GLY A 1 91 ? -2.941 10.952 3.240 1.00 90.31 91 GLY A N 1
ATOM 719 C CA . GLY A 1 91 ? -4.362 10.743 3.516 1.00 90.31 91 GLY A CA 1
ATOM 720 C C . GLY A 1 91 ? -4.719 9.314 3.938 1.00 90.31 91 GLY A C 1
ATOM 721 O O . GLY A 1 91 ? -5.764 9.097 4.553 1.00 90.31 91 GLY A O 1
ATOM 722 N N . LEU A 1 92 ? -3.846 8.347 3.646 1.00 92.19 92 LEU A N 1
ATOM 723 C CA . LEU A 1 92 ? -4.019 6.928 3.957 1.00 92.19 92 LEU A CA 1
ATOM 724 C C . LEU A 1 92 ? -3.210 6.468 5.181 1.00 92.19 92 LEU A C 1
ATOM 726 O O . LEU A 1 92 ? -3.273 5.298 5.542 1.00 92.19 92 LEU A O 1
ATOM 730 N N . CYS A 1 93 ? -2.489 7.353 5.875 1.00 90.69 93 CYS A N 1
ATOM 731 C CA . CYS A 1 93 ? -1.603 6.967 6.985 1.00 90.69 93 CYS A CA 1
ATOM 732 C C . CYS A 1 93 ? -2.304 6.270 8.171 1.00 90.69 93 CYS A C 1
ATOM 734 O O . CYS A 1 93 ? -1.673 5.538 8.934 1.00 90.69 93 CYS A O 1
ATOM 736 N N . GLY A 1 94 ? -3.614 6.482 8.328 1.00 92.56 94 GLY A N 1
ATOM 737 C CA . GLY A 1 94 ? -4.413 5.914 9.414 1.00 92.56 94 GLY A CA 1
ATOM 738 C C . GLY A 1 94 ? -4.928 4.490 9.179 1.00 92.56 94 GLY A C 1
ATOM 739 O O . GLY A 1 94 ? -5.495 3.919 10.114 1.00 92.56 94 GLY A O 1
ATOM 740 N N . VAL A 1 95 ? -4.761 3.926 7.976 1.00 96.12 95 VAL A N 1
ATOM 741 C CA . VAL A 1 95 ? -5.361 2.634 7.601 1.00 96.12 95 VAL A CA 1
ATOM 742 C C . VAL A 1 95 ? -4.667 1.442 8.264 1.00 96.12 95 VAL A C 1
ATOM 744 O O . VAL A 1 95 ? -3.513 1.514 8.679 1.00 96.12 95 VAL A O 1
ATOM 747 N N . LYS A 1 96 ? -5.387 0.320 8.349 1.00 97.44 96 LYS A N 1
ATOM 748 C CA . LYS A 1 96 ? -4.880 -0.972 8.838 1.00 97.44 96 LYS A CA 1
ATOM 749 C C . LYS A 1 96 ? -4.462 -1.903 7.709 1.00 97.44 96 LYS A C 1
ATOM 751 O O . LYS A 1 96 ? -3.561 -2.713 7.904 1.00 97.44 96 LYS A O 1
ATOM 756 N N . VAL A 1 97 ? -5.126 -1.807 6.563 1.00 97.62 97 VAL A N 1
ATOM 757 C CA . VAL A 1 97 ? -4.831 -2.598 5.369 1.00 97.62 97 VAL A CA 1
ATOM 758 C C . VAL A 1 97 ? -4.625 -1.644 4.205 1.00 97.62 97 VAL A C 1
ATOM 760 O O . VAL A 1 97 ? -5.504 -0.828 3.917 1.00 97.62 97 VAL A O 1
ATOM 763 N N . LEU A 1 98 ? -3.477 -1.753 3.545 1.00 95.44 98 LEU A N 1
ATOM 764 C CA . LEU A 1 98 ? -3.137 -0.968 2.367 1.00 95.44 98 LEU A CA 1
ATOM 765 C C . LEU A 1 98 ? -2.707 -1.906 1.245 1.00 95.44 98 LEU A C 1
ATOM 767 O O . LEU A 1 98 ? -1.783 -2.698 1.415 1.00 95.44 98 LEU A O 1
ATOM 771 N N . LYS A 1 99 ? -3.373 -1.797 0.098 1.00 94.00 99 LYS A N 1
ATOM 772 C CA . LYS A 1 99 ? -2.966 -2.437 -1.149 1.00 94.00 99 LYS A CA 1
ATOM 773 C C . LYS A 1 99 ? -2.535 -1.369 -2.153 1.00 94.00 99 LYS A C 1
ATOM 775 O O . LYS A 1 99 ? -3.271 -0.402 -2.349 1.00 94.00 99 LYS A O 1
ATOM 780 N N . LEU A 1 100 ? -1.376 -1.552 -2.778 1.00 89.38 100 LEU A N 1
ATOM 781 C CA . LEU A 1 100 ? -0.798 -0.648 -3.780 1.00 89.38 100 LEU A CA 1
ATOM 782 C C . LEU A 1 100 ? -0.410 -1.426 -5.050 1.00 89.38 100 LEU A C 1
ATOM 784 O O . LEU A 1 100 ? -0.022 -2.593 -4.960 1.00 89.38 100 LEU A O 1
ATOM 788 N N . SER A 1 101 ? -0.532 -0.782 -6.215 1.00 81.75 101 SER A N 1
ATOM 789 C CA . SER A 1 101 ? -0.198 -1.339 -7.540 1.00 81.75 101 SER A CA 1
ATOM 790 C C . SER A 1 101 ? 1.022 -0.681 -8.191 1.00 81.75 101 SER A C 1
ATOM 792 O O . SER A 1 101 ? 1.231 0.520 -7.996 1.00 81.75 101 SER A O 1
ATOM 794 N N . CYS A 1 102 ? 1.747 -1.456 -9.010 1.00 62.22 102 CYS A N 1
ATOM 795 C CA . CYS A 1 102 ? 3.085 -1.202 -9.559 1.00 62.22 102 CYS A CA 1
ATOM 796 C C . CYS A 1 102 ? 3.254 0.071 -10.412 1.00 62.22 102 CYS A C 1
ATOM 798 O O . CYS A 1 102 ? 4.372 0.557 -10.579 1.00 62.22 102 CYS A O 1
ATOM 800 N N . THR A 1 103 ? 2.184 0.697 -10.893 1.00 62.59 103 THR A N 1
ATOM 801 C CA . THR A 1 103 ? 2.330 1.935 -11.678 1.00 62.59 103 THR A CA 1
ATOM 802 C C . THR A 1 103 ? 2.572 3.182 -10.816 1.00 62.59 103 THR A C 1
ATOM 804 O O . THR A 1 103 ? 2.950 4.241 -11.303 1.00 62.59 103 THR A O 1
ATOM 807 N N . LEU A 1 104 ? 2.439 3.080 -9.490 1.00 60.03 104 LEU A N 1
ATOM 808 C CA . LEU A 1 104 ? 2.821 4.159 -8.565 1.00 60.03 104 LEU A CA 1
ATOM 809 C C . LEU A 1 104 ? 4.339 4.448 -8.537 1.00 60.03 104 LEU A C 1
ATOM 811 O O . LEU A 1 104 ? 4.760 5.363 -7.830 1.00 60.03 104 LEU A O 1
ATOM 815 N N . TYR A 1 105 ? 5.163 3.652 -9.225 1.00 57.28 105 TYR A N 1
ATOM 816 C CA . TYR A 1 105 ? 6.575 3.493 -8.894 1.00 57.28 105 TYR A CA 1
ATOM 817 C C . TYR A 1 105 ? 7.510 4.197 -9.899 1.00 57.28 105 TYR A C 1
ATOM 819 O O . TYR A 1 105 ? 8.546 4.699 -9.463 1.00 57.28 105 TYR A O 1
ATOM 827 N N . GLU A 1 106 ? 7.158 4.278 -11.199 1.00 54.28 106 GLU A N 1
ATOM 828 C CA . GLU A 1 106 ? 7.993 4.937 -12.241 1.00 54.28 106 GLU A CA 1
ATOM 829 C C . GLU A 1 106 ? 8.242 6.406 -11.859 1.00 54.28 106 GLU A C 1
ATOM 831 O O . GLU A 1 106 ? 9.341 6.947 -11.964 1.00 54.28 106 GLU A O 1
ATOM 836 N N . ILE A 1 107 ? 7.207 6.969 -11.243 1.00 53.47 107 ILE A N 1
ATOM 837 C CA . ILE A 1 107 ? 7.085 8.249 -10.552 1.00 53.47 107 ILE A CA 1
ATOM 838 C C . ILE A 1 107 ? 8.245 8.551 -9.611 1.00 53.47 107 ILE A C 1
ATOM 840 O O . ILE A 1 107 ? 8.745 9.671 -9.555 1.00 53.47 107 ILE A O 1
ATOM 844 N N . LEU A 1 108 ? 8.603 7.576 -8.778 1.00 51.41 108 LEU A N 1
ATOM 845 C CA . LEU A 1 108 ? 9.441 7.835 -7.622 1.00 51.41 108 LEU A CA 1
ATOM 846 C C . LEU A 1 108 ? 10.905 7.846 -8.013 1.00 51.41 108 LEU A C 1
ATOM 848 O O . LEU A 1 108 ? 11.655 8.605 -7.419 1.00 51.41 108 LEU A O 1
ATOM 852 N N . ASN A 1 109 ? 11.310 7.078 -9.024 1.00 49.84 109 ASN A N 1
ATOM 853 C CA . ASN A 1 109 ? 12.701 7.036 -9.459 1.00 49.84 109 ASN A CA 1
ATOM 854 C C . ASN A 1 109 ? 13.201 8.413 -9.929 1.00 49.84 109 ASN A C 1
ATOM 856 O O . ASN A 1 109 ? 14.285 8.845 -9.542 1.00 49.84 109 ASN A O 1
ATOM 860 N N . ALA A 1 110 ? 12.370 9.139 -10.684 1.00 47.72 110 ALA A N 1
ATOM 861 C CA . ALA A 1 110 ? 12.708 10.459 -11.216 1.00 47.72 110 ALA A CA 1
ATOM 862 C C . ALA A 1 110 ? 12.881 11.535 -10.125 1.00 47.72 110 ALA A C 1
ATOM 864 O O . ALA A 1 110 ? 13.634 12.488 -10.291 1.00 47.72 110 ALA A O 1
ATOM 865 N N . SER A 1 111 ? 12.243 11.365 -8.964 1.00 50.88 111 SER A N 1
ATOM 866 C CA . SER A 1 111 ? 12.241 12.362 -7.883 1.00 50.88 111 SER A CA 1
ATOM 867 C C . SER A 1 111 ? 13.218 12.059 -6.730 1.00 50.88 111 SER A C 1
ATOM 869 O O . SER A 1 111 ? 13.187 12.737 -5.696 1.00 50.88 111 SER A O 1
ATOM 871 N N . LEU A 1 112 ? 14.101 11.051 -6.882 1.00 50.78 112 LEU A N 1
ATOM 872 C CA . LEU A 1 112 ? 15.004 10.559 -5.808 1.00 50.78 112 LEU A CA 1
ATOM 873 C C . LEU A 1 112 ? 16.060 11.578 -5.401 1.00 50.78 112 LEU A C 1
ATOM 875 O O . LEU A 1 112 ? 16.613 11.481 -4.304 1.00 50.78 112 LEU A O 1
ATOM 879 N N . GLU A 1 113 ? 16.263 12.600 -6.223 1.00 50.84 113 GLU A N 1
ATOM 880 C CA . GLU A 1 113 ? 17.159 13.708 -5.927 1.00 50.84 113 GLU A CA 1
ATOM 881 C C . GLU A 1 113 ? 16.611 14.669 -4.843 1.00 50.84 113 GLU A C 1
ATOM 883 O O . GLU A 1 113 ? 17.407 15.340 -4.186 1.00 50.84 113 GLU A O 1
ATOM 888 N N . GLU A 1 114 ? 15.296 14.697 -4.552 1.00 49.56 114 GLU A N 1
ATOM 889 C CA . GLU A 1 114 ? 14.678 15.732 -3.687 1.00 49.56 114 GLU A CA 1
ATOM 890 C C . GLU A 1 114 ? 14.209 15.277 -2.283 1.00 49.56 114 GLU A C 1
ATOM 892 O O . GLU A 1 114 ? 13.686 16.070 -1.497 1.00 49.56 114 GLU A O 1
ATOM 897 N N . GLY A 1 115 ? 14.435 14.023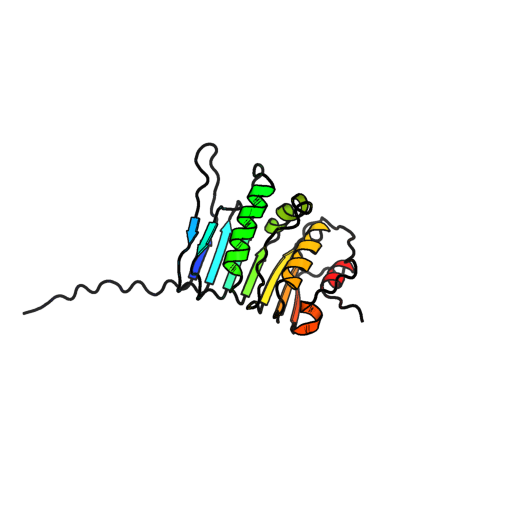 -1.880 1.00 50.28 115 GLY A N 1
ATOM 898 C CA . GLY A 1 115 ? 14.402 13.617 -0.460 1.00 50.28 115 GLY A CA 1
ATOM 899 C C . GLY A 1 115 ? 13.054 13.670 0.296 1.00 50.28 115 GLY A C 1
ATOM 900 O O . GLY A 1 115 ? 13.014 13.306 1.474 1.00 50.28 115 GLY A O 1
ATOM 901 N N . SER A 1 116 ? 11.928 14.039 -0.323 1.00 52.97 116 SER A N 1
ATOM 902 C CA . SER A 1 116 ? 10.671 14.342 0.392 1.00 52.97 116 SER A CA 1
ATOM 903 C C . SER A 1 116 ? 9.412 13.763 -0.283 1.00 52.97 116 SER A C 1
ATOM 905 O O . SER A 1 116 ? 8.572 14.494 -0.796 1.00 52.97 116 SER A O 1
ATOM 907 N N . TYR A 1 117 ? 9.229 12.442 -0.240 1.00 57.25 117 TYR A N 1
ATOM 908 C CA . TYR A 1 117 ? 8.103 11.784 -0.935 1.00 57.25 117 TYR A CA 1
ATOM 909 C C . TYR A 1 117 ? 6.824 11.594 -0.130 1.00 57.25 117 TYR A C 1
ATOM 911 O O . TYR A 1 117 ? 5.751 11.437 -0.689 1.00 57.25 117 TYR A O 1
ATOM 919 N N . PHE A 1 118 ? 6.952 11.492 1.185 1.00 64.19 118 PHE A N 1
ATOM 920 C CA . PHE A 1 118 ? 5.877 11.550 2.173 1.00 64.19 118 PHE A CA 1
ATOM 921 C C . PHE A 1 118 ? 6.537 11.399 3.543 1.00 64.19 118 PHE A C 1
ATOM 923 O O . PHE A 1 118 ? 7.512 10.654 3.701 1.00 64.19 118 PHE A O 1
ATOM 930 N N . SER A 1 119 ? 6.040 12.142 4.525 1.00 64.62 119 SER A N 1
ATOM 931 C CA . SER A 1 119 ? 6.505 12.093 5.916 1.00 64.62 119 SER A CA 1
ATOM 932 C C . SER A 1 119 ? 5.595 11.246 6.804 1.00 64.62 119 SER A C 1
ATOM 934 O O . SER A 1 119 ? 5.876 11.072 7.989 1.00 64.62 119 SER A O 1
ATOM 936 N N . ALA A 1 120 ? 4.495 10.732 6.249 1.00 72.12 120 ALA A N 1
ATOM 937 C CA . ALA A 1 120 ? 3.541 9.940 6.996 1.00 72.12 120 ALA A CA 1
ATOM 938 C C . ALA A 1 120 ? 4.140 8.612 7.468 1.00 72.12 120 ALA A C 1
ATOM 940 O O . ALA A 1 120 ? 4.639 7.811 6.679 1.00 72.12 120 ALA A O 1
ATOM 941 N N . SER A 1 121 ? 4.011 8.369 8.770 1.00 85.12 121 SER A N 1
ATOM 942 C CA . SER A 1 121 ? 4.219 7.053 9.361 1.00 85.12 121 SER A CA 1
ATOM 943 C C . SER A 1 121 ? 2.903 6.279 9.350 1.00 85.12 121 SER A C 1
ATOM 945 O O . SER A 1 121 ? 1.893 6.744 9.885 1.00 85.12 121 SER A O 1
ATOM 947 N N . PHE A 1 122 ? 2.918 5.076 8.793 1.00 90.69 122 PHE A N 1
ATOM 948 C CA . PHE A 1 122 ? 1.817 4.119 8.757 1.00 90.69 122 PHE A CA 1
ATOM 949 C C . PHE A 1 122 ? 1.750 3.315 10.065 1.00 90.69 122 PHE A C 1
ATOM 951 O O . PHE A 1 122 ? 1.781 2.086 10.089 1.00 90.69 122 PHE A O 1
ATOM 958 N N . ASN A 1 123 ? 1.652 4.015 11.197 1.00 91.62 123 ASN A N 1
ATOM 959 C CA . ASN A 1 123 ? 1.706 3.399 12.530 1.00 91.62 123 ASN A CA 1
ATOM 960 C C . ASN A 1 123 ? 0.553 2.419 12.801 1.00 91.62 123 ASN A C 1
ATOM 962 O O . ASN A 1 123 ? 0.689 1.529 13.639 1.00 91.62 123 ASN A O 1
ATOM 966 N N . ASN A 1 124 ? -0.584 2.584 12.123 1.00 94.38 124 ASN A N 1
ATOM 967 C CA . ASN A 1 124 ? -1.752 1.719 12.286 1.00 94.38 124 ASN A CA 1
ATOM 968 C C . ASN A 1 124 ? -1.754 0.527 11.323 1.00 94.38 124 ASN A C 1
ATOM 970 O O . ASN A 1 124 ? -2.605 -0.356 11.466 1.00 94.38 124 ASN A O 1
ATOM 974 N N . LEU A 1 125 ? -0.837 0.508 10.353 1.00 95.75 125 LEU A N 1
ATOM 975 C CA . LEU A 1 125 ? -0.840 -0.467 9.278 1.00 95.75 125 LEU A CA 1
ATOM 976 C C . LEU A 1 125 ? -0.437 -1.841 9.803 1.00 95.75 125 LEU A C 1
ATOM 978 O O . LEU A 1 125 ? 0.588 -2.001 10.461 1.00 95.75 125 LEU A O 1
ATOM 982 N N . LYS A 1 126 ? -1.285 -2.826 9.515 1.00 96.12 126 LYS A N 1
ATOM 983 C CA . LYS A 1 126 ? -1.145 -4.226 9.919 1.00 96.12 126 LYS A CA 1
ATOM 984 C C . LYS A 1 126 ? -0.902 -5.143 8.737 1.00 96.12 126 LYS A C 1
ATOM 986 O O . LYS A 1 126 ? -0.171 -6.112 8.891 1.00 96.12 126 LYS A O 1
ATOM 991 N N . SER A 1 127 ? -1.476 -4.829 7.580 1.00 96.69 127 SER A N 1
ATOM 992 C CA . SER A 1 127 ? -1.283 -5.587 6.349 1.00 96.69 127 SER A CA 1
ATOM 993 C C . SER A 1 127 ? -0.942 -4.653 5.196 1.00 96.69 127 SER A C 1
ATOM 995 O O . SER A 1 127 ? -1.663 -3.685 4.943 1.00 96.69 127 SER A O 1
ATOM 997 N N . LEU A 1 128 ? 0.158 -4.959 4.515 1.00 94.31 128 LEU A N 1
ATOM 998 C CA . LEU A 1 128 ? 0.614 -4.271 3.318 1.00 94.31 128 LEU A CA 1
ATOM 999 C C . LEU A 1 128 ? 0.652 -5.276 2.172 1.00 94.31 128 LEU A C 1
ATOM 1001 O O . LEU A 1 128 ? 1.277 -6.328 2.287 1.00 94.31 128 LEU A O 1
ATOM 1005 N N . ILE A 1 129 ? -0.023 -4.941 1.079 1.00 93.88 129 ILE A N 1
ATOM 1006 C CA . ILE A 1 129 ? -0.052 -5.743 -0.139 1.00 93.88 129 ILE A CA 1
ATOM 1007 C C . ILE A 1 129 ? 0.520 -4.895 -1.269 1.00 93.88 129 ILE A C 1
ATOM 1009 O O . ILE A 1 129 ? -0.031 -3.844 -1.597 1.00 93.88 129 ILE A O 1
ATOM 1013 N N . LEU A 1 130 ? 1.610 -5.355 -1.866 1.00 89.69 130 LEU A N 1
ATOM 1014 C CA . LEU A 1 130 ? 2.301 -4.673 -2.952 1.00 89.69 130 LEU A CA 1
ATOM 1015 C C . LEU A 1 130 ? 2.210 -5.523 -4.213 1.00 89.69 130 LEU A C 1
ATOM 1017 O O . LEU A 1 130 ? 2.406 -6.732 -4.144 1.00 89.69 130 LEU A O 1
ATOM 1021 N N . CYS A 1 131 ? 1.922 -4.896 -5.348 1.00 85.44 131 CYS A N 1
ATOM 1022 C CA . CYS A 1 131 ? 2.155 -5.487 -6.665 1.00 85.44 131 CYS A CA 1
ATOM 1023 C C . CYS A 1 131 ? 3.369 -4.767 -7.253 1.00 85.44 131 CYS A C 1
ATOM 1025 O O . CYS A 1 131 ? 3.352 -3.536 -7.302 1.00 85.44 131 CYS A O 1
ATOM 1027 N N . VAL A 1 132 ? 4.424 -5.503 -7.595 1.00 78.38 132 VAL A N 1
ATOM 1028 C CA . VAL A 1 132 ? 5.760 -4.957 -7.875 1.00 78.38 132 VAL A CA 1
ATOM 1029 C C . VAL A 1 132 ? 6.349 -5.570 -9.141 1.00 78.38 132 VAL A C 1
ATOM 1031 O O . VAL A 1 132 ? 6.169 -6.758 -9.386 1.00 78.38 132 VAL A O 1
ATOM 1034 N N . THR A 1 133 ? 7.093 -4.781 -9.910 1.00 75.81 133 THR A N 1
ATOM 1035 C CA . THR A 1 133 ? 7.989 -5.258 -10.971 1.00 75.81 133 THR A CA 1
ATOM 1036 C C . THR A 1 133 ? 9.364 -5.578 -10.389 1.00 75.81 133 THR A C 1
ATOM 1038 O O . THR A 1 133 ? 9.707 -5.138 -9.288 1.00 75.81 133 THR A O 1
ATOM 1041 N N . MET A 1 134 ? 10.181 -6.311 -11.148 1.00 69.69 134 MET A N 1
ATOM 1042 C CA . MET A 1 134 ? 11.546 -6.688 -10.760 1.00 69.69 134 MET A CA 1
ATOM 1043 C C . MET A 1 134 ? 12.609 -5.620 -11.062 1.00 69.69 134 MET A C 1
ATOM 1045 O O . MET A 1 134 ? 13.804 -5.906 -10.985 1.00 69.69 134 MET A O 1
ATOM 1049 N N . ALA A 1 135 ? 12.198 -4.390 -11.362 1.00 72.56 135 ALA A N 1
ATOM 1050 C CA . ALA A 1 135 ? 13.121 -3.307 -11.671 1.00 72.56 135 ALA A CA 1
ATOM 1051 C C . ALA A 1 135 ? 13.796 -2.730 -10.409 1.00 72.56 135 ALA A C 1
ATOM 1053 O O . ALA A 1 135 ? 13.168 -2.619 -9.352 1.00 72.56 135 ALA A O 1
ATOM 1054 N N . GLU A 1 136 ? 15.066 -2.315 -10.517 1.00 71.56 136 GLU A N 1
ATOM 1055 C CA . GLU A 1 136 ? 15.882 -1.857 -9.370 1.00 71.56 136 GLU A CA 1
ATOM 1056 C C . GLU A 1 136 ? 15.221 -0.699 -8.600 1.00 71.56 136 GLU A C 1
ATOM 1058 O O . GLU A 1 136 ? 15.227 -0.641 -7.367 1.00 71.56 136 GLU A O 1
ATOM 1063 N N . TRP A 1 137 ? 14.590 0.220 -9.325 1.00 68.62 137 TRP A N 1
ATOM 1064 C CA . TRP A 1 137 ? 13.970 1.417 -8.759 1.00 68.62 137 TRP A CA 1
ATOM 1065 C C . TRP A 1 137 ? 12.740 1.123 -7.887 1.00 68.62 137 TRP A C 1
ATOM 1067 O O . TRP A 1 137 ? 12.420 1.904 -6.984 1.00 68.62 137 TRP A O 1
ATOM 1077 N N . THR A 1 138 ? 12.093 -0.029 -8.067 1.00 72.00 138 THR A N 1
ATOM 1078 C CA . THR A 1 138 ? 10.949 -0.471 -7.256 1.00 72.00 138 THR A CA 1
ATOM 1079 C C . THR A 1 138 ? 11.365 -0.784 -5.810 1.00 72.00 138 THR A C 1
ATOM 1081 O O . THR A 1 138 ? 10.612 -0.534 -4.861 1.00 72.00 138 THR A O 1
ATOM 1084 N N . VAL A 1 139 ? 12.603 -1.241 -5.609 1.00 74.94 139 VAL A N 1
ATOM 1085 C CA . VAL A 1 139 ? 13.151 -1.694 -4.318 1.00 74.94 139 VAL A CA 1
ATOM 1086 C C . VAL A 1 139 ? 13.180 -0.577 -3.277 1.00 74.94 139 VAL A C 1
ATOM 1088 O O . VAL A 1 139 ? 12.810 -0.777 -2.116 1.00 74.94 139 VAL A O 1
ATOM 1091 N N . LEU A 1 140 ? 13.574 0.633 -3.680 1.00 74.56 140 LEU A N 1
ATOM 1092 C CA . LEU A 1 140 ? 13.717 1.769 -2.766 1.00 74.56 140 LEU A CA 1
ATOM 1093 C C . LEU A 1 140 ? 12.378 2.211 -2.167 1.00 74.56 140 LEU A C 1
ATOM 1095 O O . LEU A 1 140 ? 12.321 2.549 -0.978 1.00 74.56 140 LEU A O 1
ATOM 1099 N N . LEU A 1 141 ? 11.293 2.181 -2.951 1.00 74.62 141 LEU A N 1
ATOM 1100 C CA . LEU A 1 141 ? 9.961 2.478 -2.427 1.00 74.62 141 LEU A CA 1
ATOM 1101 C C . LEU A 1 141 ? 9.514 1.401 -1.444 1.00 74.62 141 LEU A C 1
ATOM 1103 O O . LEU A 1 141 ? 8.989 1.742 -0.383 1.00 74.62 141 LEU A O 1
ATOM 1107 N N . ILE A 1 142 ? 9.728 0.124 -1.772 1.00 80.12 142 ILE A N 1
ATOM 1108 C CA . ILE A 1 142 ? 9.365 -0.978 -0.876 1.00 80.12 142 ILE A CA 1
ATOM 1109 C C . ILE A 1 142 ? 10.068 -0.780 0.471 1.00 80.12 142 ILE A C 1
ATOM 1111 O O . ILE A 1 142 ? 9.398 -0.690 1.499 1.00 80.12 142 ILE A O 1
ATOM 1115 N N . ILE A 1 143 ? 11.390 -0.575 0.469 1.00 79.75 143 ILE A N 1
ATOM 1116 C CA . ILE A 1 143 ? 12.175 -0.301 1.684 1.00 79.75 143 ILE A CA 1
ATOM 1117 C C . ILE A 1 143 ? 11.612 0.900 2.454 1.00 79.75 143 ILE A C 1
ATOM 1119 O O . ILE A 1 143 ? 11.496 0.856 3.680 1.00 79.75 143 ILE A O 1
ATOM 1123 N N . ARG A 1 144 ? 11.242 1.987 1.765 1.00 79.88 144 ARG A N 1
ATOM 1124 C CA . ARG A 1 144 ? 10.674 3.179 2.409 1.00 79.88 144 ARG A CA 1
ATOM 1125 C C . ARG A 1 144 ? 9.315 2.900 3.047 1.00 79.88 144 ARG A C 1
ATOM 1127 O O . ARG A 1 144 ? 9.121 3.259 4.204 1.00 79.88 144 ARG A O 1
ATOM 1134 N N . LEU A 1 145 ? 8.385 2.273 2.327 1.00 83.44 145 LEU A N 1
ATOM 1135 C CA . LEU A 1 145 ? 7.059 1.921 2.845 1.00 83.44 145 LEU A CA 1
ATOM 1136 C C . LEU A 1 145 ? 7.172 1.005 4.060 1.00 83.44 145 LEU A C 1
ATOM 1138 O O . LEU A 1 145 ? 6.499 1.238 5.065 1.00 83.44 145 LEU A O 1
ATOM 1142 N N . LEU A 1 146 ? 8.060 0.016 3.989 1.00 85.56 146 LEU A N 1
ATOM 1143 C CA . LEU A 1 146 ? 8.356 -0.892 5.087 1.00 85.56 146 LEU A CA 1
ATOM 1144 C C . LEU A 1 146 ? 8.921 -0.133 6.300 1.00 85.56 146 LEU A C 1
ATOM 1146 O O . LEU A 1 146 ? 8.397 -0.258 7.406 1.00 85.56 146 LEU A O 1
ATOM 1150 N N . ASN A 1 147 ? 9.892 0.761 6.098 1.00 83.56 147 ASN A N 1
ATOM 1151 C CA . ASN A 1 147 ? 10.433 1.606 7.171 1.00 83.56 147 ASN A CA 1
ATOM 1152 C C . ASN A 1 147 ? 9.410 2.594 7.758 1.00 83.56 147 ASN A C 1
ATOM 1154 O O . ASN A 1 147 ? 9.487 2.932 8.938 1.00 83.56 147 ASN A O 1
ATOM 1158 N N . CYS A 1 148 ? 8.430 3.037 6.971 1.00 85.44 148 CYS A N 1
ATOM 1159 C CA . CYS A 1 148 ? 7.318 3.861 7.442 1.00 85.44 148 CYS A CA 1
ATOM 1160 C C . CYS A 1 148 ? 6.196 3.043 8.103 1.00 85.44 148 CYS A C 1
ATOM 1162 O O . CYS A 1 148 ? 5.236 3.640 8.581 1.00 85.44 148 CYS A O 1
ATOM 1164 N N . SER A 1 149 ? 6.291 1.712 8.154 1.00 89.94 149 SER A N 1
ATOM 1165 C CA . SER A 1 149 ? 5.243 0.816 8.660 1.00 89.94 149 SER A CA 1
ATOM 1166 C C . SER A 1 149 ? 5.733 0.010 9.869 1.00 89.94 149 SER A C 1
ATOM 1168 O O . SER A 1 149 ? 5.815 -1.217 9.806 1.00 89.94 149 SER A O 1
ATOM 1170 N N . PRO A 1 150 ? 6.060 0.659 11.003 1.00 89.81 150 PRO A N 1
ATOM 1171 C CA . PRO A 1 150 ? 6.752 -0.004 12.109 1.00 89.81 150 PRO A CA 1
ATOM 1172 C C . PRO A 1 150 ? 5.955 -1.160 12.726 1.00 89.81 150 PRO A C 1
ATOM 1174 O O . PRO A 1 150 ? 6.555 -2.115 13.194 1.00 89.81 150 PRO A O 1
ATOM 1177 N N . ASN A 1 151 ? 4.618 -1.101 12.704 1.00 92.19 151 ASN A N 1
ATOM 1178 C CA . ASN A 1 151 ? 3.726 -2.076 13.346 1.00 92.19 151 ASN A CA 1
ATOM 1179 C C . ASN A 1 151 ? 3.132 -3.114 12.379 1.00 92.19 151 ASN A C 1
ATOM 1181 O O . ASN A 1 151 ? 2.101 -3.719 12.710 1.00 92.19 151 ASN A O 1
ATOM 1185 N N . LEU A 1 152 ? 3.746 -3.272 11.201 1.00 93.75 152 LEU A N 1
ATOM 1186 C CA . LEU A 1 152 ? 3.299 -4.185 10.155 1.00 93.75 152 LEU A CA 1
ATOM 1187 C C . LEU A 1 152 ? 3.346 -5.636 10.647 1.00 93.75 152 LEU A C 1
ATOM 1189 O O . LEU A 1 152 ? 4.346 -6.069 11.209 1.00 93.75 152 LEU A O 1
ATOM 1193 N N . GLU A 1 153 ? 2.263 -6.383 10.432 1.00 94.94 153 GLU A N 1
ATOM 1194 C CA . GLU A 1 153 ? 2.133 -7.783 10.864 1.00 94.94 153 GLU A CA 1
ATOM 1195 C C . GLU A 1 153 ? 2.105 -8.760 9.684 1.00 94.94 153 GLU A C 1
ATOM 1197 O O . GLU A 1 153 ? 2.535 -9.900 9.834 1.00 94.94 153 GLU A O 1
ATOM 1202 N N . ALA A 1 154 ? 1.633 -8.323 8.516 1.00 94.75 154 ALA A N 1
ATOM 1203 C CA . ALA A 1 154 ? 1.558 -9.125 7.304 1.00 94.75 154 ALA A CA 1
ATOM 1204 C C . ALA A 1 154 ? 2.051 -8.328 6.092 1.00 94.75 154 ALA A C 1
ATOM 1206 O O . ALA A 1 154 ? 1.584 -7.212 5.846 1.00 94.75 154 ALA A O 1
ATOM 1207 N N . LEU A 1 155 ? 2.953 -8.925 5.320 1.00 93.12 155 LEU A N 1
ATOM 1208 C CA . LEU A 1 155 ? 3.435 -8.400 4.048 1.00 93.12 155 LEU A CA 1
ATOM 1209 C C . LEU A 1 155 ? 3.106 -9.400 2.943 1.00 93.12 155 LEU A C 1
ATOM 1211 O O . LEU A 1 155 ? 3.455 -10.572 3.051 1.00 93.12 155 LEU A O 1
ATOM 1215 N N . THR A 1 156 ? 2.467 -8.935 1.877 1.00 93.06 156 THR A N 1
ATOM 1216 C CA . THR A 1 156 ? 2.280 -9.720 0.657 1.00 93.06 156 THR A CA 1
ATOM 1217 C C . THR A 1 156 ? 2.886 -8.967 -0.515 1.00 93.06 156 THR A C 1
ATOM 1219 O O . THR A 1 156 ? 2.539 -7.807 -0.744 1.00 93.06 156 THR A O 1
ATOM 1222 N N . ILE A 1 157 ? 3.764 -9.624 -1.264 1.00 89.19 157 ILE A N 1
ATOM 1223 C CA . ILE A 1 157 ? 4.390 -9.088 -2.471 1.00 89.19 157 ILE A CA 1
ATOM 1224 C C . ILE A 1 157 ? 3.945 -9.955 -3.645 1.00 89.19 157 ILE A C 1
ATOM 1226 O O . ILE A 1 157 ? 4.184 -11.158 -3.653 1.00 89.19 157 ILE A O 1
ATOM 1230 N N . TYR A 1 158 ? 3.265 -9.344 -4.609 1.00 88.25 158 TYR A N 1
ATOM 1231 C CA . TYR A 1 158 ? 2.919 -9.940 -5.893 1.00 88.25 158 TYR A CA 1
ATOM 1232 C C . TYR A 1 158 ? 3.949 -9.478 -6.915 1.00 88.25 158 TYR A C 1
ATOM 1234 O O . TYR A 1 158 ? 4.010 -8.282 -7.200 1.00 88.25 158 TYR A O 1
ATOM 1242 N N . PHE A 1 159 ? 4.738 -10.407 -7.445 1.00 81.12 159 PHE A N 1
ATOM 1243 C CA . PHE A 1 159 ? 5.675 -10.117 -8.524 1.00 81.12 159 PHE A CA 1
ATOM 1244 C C . PHE A 1 159 ? 4.928 -10.123 -9.858 1.00 81.12 159 PHE A C 1
ATOM 1246 O O . PHE A 1 159 ? 4.297 -11.118 -10.220 1.00 81.12 159 PHE A O 1
ATOM 1253 N N . ASP A 1 160 ? 4.946 -8.990 -10.554 1.00 76.50 160 ASP A N 1
ATOM 1254 C CA . ASP A 1 160 ? 4.409 -8.890 -11.905 1.00 76.50 160 ASP A CA 1
ATOM 1255 C C . ASP A 1 160 ? 5.287 -9.687 -12.877 1.00 76.50 160 ASP A C 1
ATOM 1257 O O . ASP A 1 160 ? 6.499 -9.807 -12.691 1.00 76.50 160 ASP A O 1
ATOM 1261 N N . ALA A 1 161 ? 4.663 -10.272 -13.894 1.00 60.12 161 ALA A N 1
ATOM 1262 C CA . ALA A 1 161 ? 5.299 -11.210 -14.812 1.00 60.12 161 ALA A CA 1
ATOM 1263 C C . ALA A 1 161 ? 6.124 -10.530 -15.920 1.00 60.12 161 ALA A C 1
ATOM 1265 O O . ALA A 1 161 ? 6.708 -11.237 -16.743 1.00 60.12 161 ALA A O 1
ATOM 1266 N N . ASP A 1 162 ? 6.151 -9.196 -15.963 1.00 60.25 162 ASP A N 1
ATOM 1267 C CA . ASP A 1 162 ? 6.808 -8.447 -17.031 1.00 60.25 162 ASP A CA 1
ATOM 1268 C C . ASP A 1 162 ? 8.339 -8.606 -17.019 1.00 60.25 162 ASP A C 1
ATOM 1270 O O . ASP A 1 162 ? 8.998 -8.605 -15.981 1.00 60.25 162 ASP A O 1
ATOM 1274 N N . GLU A 1 163 ? 8.902 -8.737 -18.225 1.00 52.06 163 GLU A N 1
ATOM 1275 C CA . GLU A 1 163 ? 10.245 -9.256 -18.544 1.00 52.06 163 GLU A CA 1
ATOM 1276 C C . GLU A 1 163 ? 11.434 -8.358 -18.131 1.00 52.06 163 GLU A C 1
ATOM 1278 O O . GLU A 1 163 ? 12.579 -8.632 -18.503 1.00 52.06 163 GLU A O 1
ATOM 1283 N N . TYR A 1 164 ? 11.199 -7.284 -17.373 1.00 56.53 164 TYR A N 1
ATOM 1284 C CA . TYR A 1 164 ? 12.253 -6.375 -16.924 1.00 56.53 164 TYR A CA 1
ATOM 1285 C C . TYR A 1 164 ? 12.894 -6.889 -15.635 1.00 56.53 164 TYR A C 1
ATOM 1287 O O . TYR A 1 164 ? 12.426 -6.630 -14.525 1.00 56.53 164 TYR A O 1
ATOM 1295 N N . PHE A 1 165 ? 13.986 -7.628 -15.811 1.00 58.91 165 PHE A N 1
ATOM 1296 C CA . PHE A 1 165 ? 14.823 -8.136 -14.732 1.00 58.91 165 PHE A CA 1
ATOM 1297 C C . PHE A 1 165 ? 16.087 -7.295 -14.607 1.00 58.91 165 PHE A C 1
ATOM 1299 O O . PHE A 1 165 ? 17.001 -7.425 -15.422 1.00 58.91 165 PHE A O 1
ATOM 1306 N N . ASP A 1 166 ? 16.155 -6.489 -13.552 1.00 63.66 166 ASP A N 1
ATOM 1307 C CA . ASP A 1 166 ? 17.413 -5.886 -13.127 1.00 63.66 166 ASP A CA 1
ATOM 1308 C C . ASP A 1 166 ? 18.038 -6.742 -12.018 1.00 63.66 166 ASP A C 1
ATOM 1310 O O . ASP A 1 166 ? 17.368 -7.181 -11.076 1.00 63.66 166 ASP A O 1
ATOM 1314 N N . GLU A 1 167 ? 19.346 -6.982 -12.110 1.00 63.72 167 GLU A N 1
ATOM 1315 C CA . GLU A 1 167 ? 20.117 -7.531 -10.997 1.00 63.72 167 GLU A CA 1
ATOM 1316 C C . GLU A 1 167 ? 20.376 -6.421 -9.974 1.00 63.72 167 GLU A C 1
ATOM 1318 O O . GLU A 1 167 ? 21.313 -5.638 -10.119 1.00 63.72 167 GLU A O 1
ATOM 1323 N N . TRP A 1 168 ? 19.545 -6.340 -8.938 1.00 67.25 168 TRP A N 1
ATOM 1324 C CA . TRP A 1 168 ? 19.709 -5.376 -7.853 1.00 67.25 168 TRP A CA 1
ATOM 1325 C C . TRP A 1 168 ? 20.100 -6.059 -6.553 1.00 67.25 168 TRP A C 1
ATOM 1327 O O . TRP A 1 168 ? 19.757 -7.214 -6.310 1.00 67.25 168 TRP A O 1
ATOM 1337 N N . LYS A 1 169 ? 20.815 -5.300 -5.716 1.00 64.81 169 LYS A N 1
ATOM 1338 C CA . LYS A 1 169 ? 21.167 -5.702 -4.358 1.00 64.81 169 LYS A CA 1
ATOM 1339 C C . LYS A 1 169 ? 20.697 -4.682 -3.342 1.00 64.81 169 LYS A C 1
ATOM 1341 O O . LYS A 1 169 ? 21.010 -3.494 -3.456 1.00 64.81 169 LYS A O 1
ATOM 1346 N N . ILE A 1 170 ? 20.007 -5.135 -2.306 1.00 66.25 170 ILE A N 1
ATOM 1347 C CA . ILE A 1 170 ? 19.659 -4.287 -1.172 1.00 66.25 170 ILE A CA 1
ATOM 1348 C C . ILE A 1 170 ? 20.936 -4.016 -0.383 1.00 66.25 170 ILE A C 1
ATOM 1350 O O . ILE A 1 170 ? 21.440 -4.859 0.350 1.00 66.25 170 ILE A O 1
ATOM 1354 N N . SER A 1 171 ? 21.473 -2.798 -0.509 1.00 57.53 171 SER A N 1
ATOM 1355 C CA . SER A 1 171 ? 22.513 -2.325 0.413 1.00 57.53 171 SER A CA 1
ATOM 1356 C C . SER A 1 171 ? 21.953 -2.421 1.838 1.00 57.53 171 SER A C 1
ATOM 1358 O O . SER A 1 171 ? 20.858 -1.883 2.002 1.00 57.53 171 SER A O 1
ATOM 1360 N N . ASN A 1 172 ? 22.673 -3.034 2.798 1.00 52.38 172 ASN A N 1
ATOM 1361 C CA . ASN A 1 172 ? 22.354 -3.375 4.215 1.00 52.38 172 ASN A CA 1
ATOM 1362 C C . ASN A 1 172 ? 21.610 -2.317 5.077 1.00 52.38 172 ASN A C 1
ATOM 1364 O O . ASN A 1 172 ? 21.924 -2.077 6.246 1.00 52.38 172 ASN A O 1
ATOM 1368 N N . LYS A 1 173 ? 20.605 -1.640 4.539 1.00 57.25 173 LYS A N 1
ATOM 1369 C CA . LYS A 1 173 ? 19.699 -0.757 5.247 1.00 57.25 173 LYS A CA 1
ATOM 1370 C C . LYS A 1 173 ? 18.710 -1.676 5.926 1.00 57.25 173 LYS A C 1
ATOM 1372 O O . LYS A 1 173 ? 17.804 -2.192 5.282 1.00 57.25 173 LYS A O 1
ATOM 1377 N N . ALA A 1 174 ? 18.912 -1.874 7.224 1.00 59.12 174 ALA A N 1
ATOM 1378 C CA . ALA A 1 174 ? 17.989 -2.614 8.065 1.00 59.12 174 ALA A CA 1
ATOM 1379 C C . ALA A 1 174 ? 16.557 -2.117 7.820 1.00 59.12 174 ALA A C 1
ATOM 1381 O O . ALA A 1 174 ? 16.229 -0.964 8.116 1.00 59.12 174 ALA A O 1
ATOM 1382 N N . ILE A 1 175 ? 15.716 -2.980 7.254 1.00 68.12 175 ILE A N 1
ATOM 1383 C CA . ILE A 1 175 ? 14.290 -2.714 7.119 1.00 68.12 175 ILE A CA 1
ATOM 1384 C C . ILE A 1 175 ? 13.684 -2.982 8.493 1.00 68.12 175 ILE A C 1
ATOM 1386 O O . ILE A 1 175 ? 13.421 -4.125 8.868 1.00 68.12 175 ILE A O 1
ATOM 1390 N N . LEU A 1 176 ? 13.515 -1.919 9.279 1.00 63.28 176 LEU A N 1
ATOM 1391 C CA . LEU A 1 176 ? 13.227 -2.022 10.713 1.00 63.28 176 LEU A CA 1
ATOM 1392 C C . LEU A 1 176 ? 11.939 -2.803 11.017 1.00 63.28 176 LEU A C 1
ATOM 1394 O O . LEU A 1 176 ? 11.839 -3.441 12.061 1.00 63.28 176 LEU A O 1
ATOM 1398 N N . CYS A 1 177 ? 10.946 -2.780 10.123 1.00 62.88 177 CYS A N 1
ATOM 1399 C CA . CYS A 1 177 ? 9.699 -3.508 10.351 1.00 62.88 177 CYS A CA 1
ATOM 1400 C C . CYS A 1 177 ? 9.851 -5.033 10.215 1.00 62.88 177 CYS A C 1
ATOM 1402 O O . CYS A 1 177 ? 9.120 -5.758 10.894 1.00 62.88 177 CYS A O 1
ATOM 1404 N N . LEU A 1 178 ? 10.791 -5.524 9.389 1.00 66.62 178 LEU A N 1
ATOM 1405 C CA . LEU A 1 178 ? 11.015 -6.964 9.192 1.00 66.62 178 LEU A CA 1
ATOM 1406 C C . LEU A 1 178 ? 11.500 -7.640 10.479 1.00 66.62 178 LEU A C 1
ATOM 1408 O O . LEU A 1 178 ? 11.245 -8.818 10.692 1.00 66.62 178 LEU A O 1
ATOM 1412 N N . THR A 1 179 ? 12.153 -6.885 11.363 1.00 65.44 179 THR A N 1
ATOM 1413 C CA . THR A 1 179 ? 12.778 -7.412 12.580 1.00 65.44 179 THR A CA 1
ATOM 1414 C C . THR A 1 179 ? 11.918 -7.271 13.841 1.00 65.44 179 THR A C 1
ATOM 1416 O O . THR A 1 179 ? 12.307 -7.781 14.890 1.00 65.44 179 THR A O 1
ATOM 1419 N N . CYS A 1 180 ? 10.754 -6.604 13.779 1.00 70.25 180 CYS A N 1
ATOM 1420 C CA . CYS A 1 180 ? 9.980 -6.249 14.981 1.00 70.25 180 CYS A CA 1
ATOM 1421 C C . CYS A 1 180 ? 8.631 -6.975 15.120 1.00 70.25 180 CYS A C 1
ATOM 1423 O O . CYS A 1 180 ? 8.383 -7.643 16.126 1.00 70.25 180 CYS A O 1
ATOM 1425 N N . HIS A 1 181 ? 7.719 -6.785 14.160 1.00 83.12 181 HIS A N 1
ATOM 1426 C CA . HIS A 1 181 ? 6.295 -7.127 14.328 1.00 83.12 181 HIS A CA 1
ATOM 1427 C C . HIS A 1 181 ? 5.719 -8.012 13.224 1.00 83.12 181 HIS A C 1
ATOM 1429 O O . HIS A 1 181 ? 4.583 -8.483 13.355 1.00 83.12 181 HIS A O 1
ATOM 1435 N N . LEU A 1 182 ? 6.499 -8.262 12.175 1.00 88.31 182 LEU A N 1
ATOM 1436 C CA . LEU A 1 182 ? 6.074 -9.044 11.032 1.00 88.31 182 LEU A CA 1
ATOM 1437 C C . LEU A 1 182 ? 5.888 -10.515 11.425 1.00 88.31 182 LEU A C 1
ATOM 1439 O O . LEU A 1 182 ? 6.751 -11.121 12.055 1.00 88.31 182 LEU A O 1
ATOM 1443 N N . LYS A 1 183 ? 4.732 -11.079 11.078 1.00 90.81 183 LYS A N 1
ATOM 1444 C CA . LYS A 1 183 ? 4.336 -12.462 11.390 1.00 90.81 183 LYS A CA 1
ATOM 1445 C C . LYS A 1 183 ? 4.245 -13.319 10.141 1.00 90.81 183 LYS A C 1
ATOM 1447 O O . LYS A 1 183 ? 4.505 -14.515 10.209 1.00 90.81 183 LYS A O 1
ATOM 1452 N N . THR A 1 184 ? 3.821 -12.722 9.030 1.00 92.00 184 THR A N 1
ATOM 1453 C CA . THR A 1 184 ? 3.638 -13.421 7.759 1.00 92.00 184 THR A CA 1
ATOM 1454 C C . THR A 1 184 ? 4.245 -12.623 6.618 1.00 92.00 184 THR A C 1
ATOM 1456 O O . THR A 1 184 ? 4.098 -11.399 6.543 1.00 92.00 184 THR A O 1
ATOM 1459 N N . VAL A 1 185 ? 4.908 -13.350 5.726 1.00 90.81 185 VAL A N 1
ATOM 1460 C CA . VAL A 1 185 ? 5.452 -12.850 4.470 1.00 90.81 185 VAL A CA 1
ATOM 1461 C C . VAL A 1 185 ? 4.990 -13.798 3.381 1.00 90.81 185 VAL A C 1
ATOM 1463 O O . VAL A 1 185 ? 5.349 -14.973 3.394 1.00 90.81 185 VAL A O 1
ATOM 1466 N N . ASP A 1 186 ? 4.190 -13.276 2.462 1.00 92.00 186 ASP A N 1
ATOM 1467 C CA . ASP A 1 186 ? 3.671 -14.019 1.324 1.00 92.00 186 ASP A CA 1
ATOM 1468 C C . ASP A 1 186 ? 4.296 -13.460 0.045 1.00 92.00 186 ASP A C 1
ATOM 1470 O O . ASP A 1 186 ? 4.065 -12.307 -0.323 1.00 92.00 186 ASP A O 1
ATOM 1474 N N . LEU A 1 187 ? 5.086 -14.287 -0.634 1.00 90.31 187 LEU A N 1
ATOM 1475 C CA . LEU A 1 187 ? 5.627 -13.999 -1.958 1.00 90.31 187 LEU A CA 1
ATOM 1476 C C . LEU A 1 187 ? 4.759 -14.720 -2.991 1.00 90.31 187 LEU A C 1
ATOM 1478 O O . LEU A 1 187 ? 4.690 -15.950 -3.003 1.00 90.31 187 LEU A O 1
ATOM 1482 N N . VAL A 1 188 ? 4.060 -13.960 -3.827 1.00 89.88 188 VAL A N 1
ATOM 1483 C CA . VAL A 1 188 ? 3.129 -14.472 -4.837 1.00 89.88 188 VAL A CA 1
ATOM 1484 C C . VAL A 1 188 ? 3.738 -14.274 -6.216 1.00 89.88 188 VAL A C 1
ATOM 1486 O O . VAL A 1 188 ? 4.343 -13.239 -6.474 1.00 89.88 188 VAL A O 1
ATOM 1489 N N . GLU A 1 189 ? 3.578 -15.274 -7.087 1.00 87.62 189 GLU A N 1
ATOM 1490 C CA . GLU A 1 189 ? 4.253 -15.352 -8.394 1.00 87.62 189 GLU A CA 1
ATOM 1491 C C . GLU A 1 189 ? 5.790 -15.428 -8.320 1.00 87.62 189 GLU A C 1
ATOM 1493 O O . GLU A 1 189 ? 6.457 -15.243 -9.333 1.00 87.62 189 GLU A O 1
ATOM 1498 N N . PHE A 1 190 ? 6.333 -15.800 -7.153 1.00 83.69 190 PHE A N 1
ATOM 1499 C CA . PHE A 1 190 ? 7.762 -16.015 -6.902 1.00 83.69 190 PHE A CA 1
ATOM 1500 C C . PHE A 1 190 ? 8.403 -16.929 -7.954 1.00 83.69 190 PHE A C 1
ATOM 1502 O O . PHE A 1 190 ? 7.992 -18.086 -8.116 1.00 83.69 190 PHE A O 1
ATOM 1509 N N . LYS A 1 191 ? 9.417 -16.419 -8.657 1.00 82.12 191 LYS A N 1
ATOM 1510 C CA . LYS A 1 191 ? 10.112 -17.156 -9.723 1.00 82.12 191 LYS A CA 1
ATOM 1511 C C . LYS A 1 191 ? 11.378 -17.865 -9.239 1.00 82.12 191 LYS A C 1
ATOM 1513 O O . LYS A 1 191 ? 11.884 -18.733 -9.949 1.00 82.12 191 LYS A O 1
ATOM 1518 N N . GLY A 1 192 ? 11.843 -17.578 -8.024 1.00 78.62 192 GLY A N 1
ATOM 1519 C CA . GLY A 1 192 ? 13.020 -18.218 -7.437 1.00 78.62 192 GLY A CA 1
ATOM 1520 C C . GLY A 1 192 ? 14.314 -17.434 -7.629 1.00 78.62 192 GLY A C 1
ATOM 1521 O O . GLY A 1 192 ? 15.388 -18.020 -7.501 1.00 78.62 192 GLY A O 1
ATOM 1522 N N . HIS A 1 193 ? 14.234 -16.145 -7.958 1.00 78.06 193 HIS A N 1
ATOM 1523 C CA . HIS A 1 193 ? 15.409 -15.295 -8.116 1.00 78.06 193 HIS A CA 1
ATOM 1524 C C . HIS A 1 193 ? 15.943 -14.852 -6.750 1.00 78.06 193 HIS A C 1
ATOM 1526 O O . HIS A 1 193 ? 15.174 -14.571 -5.833 1.00 78.06 193 HIS A O 1
ATOM 1532 N N . GLU A 1 194 ? 17.269 -14.757 -6.616 1.00 77.00 194 GLU A N 1
ATOM 1533 C CA . GLU A 1 194 ? 17.909 -14.359 -5.352 1.00 77.00 194 GLU A CA 1
ATOM 1534 C C . GLU A 1 194 ? 17.425 -12.977 -4.886 1.00 77.00 194 GLU A C 1
ATOM 1536 O O . GLU A 1 194 ? 17.093 -12.805 -3.715 1.00 77.00 194 GLU A O 1
ATOM 1541 N N . ASN A 1 195 ? 17.256 -12.037 -5.818 1.00 75.56 195 ASN A N 1
ATOM 1542 C CA . ASN A 1 195 ? 16.809 -10.673 -5.536 1.00 75.56 195 ASN A CA 1
ATOM 1543 C C . ASN A 1 195 ? 15.408 -10.647 -4.891 1.00 75.56 195 ASN A C 1
ATOM 1545 O O . ASN A 1 195 ? 15.170 -9.883 -3.962 1.00 75.56 195 ASN A O 1
ATOM 1549 N N . GLU A 1 196 ? 14.482 -11.525 -5.307 1.00 77.12 196 GLU A N 1
ATOM 1550 C CA . GLU A 1 196 ? 13.133 -11.609 -4.712 1.00 77.12 196 GLU A CA 1
ATOM 1551 C C . GLU A 1 196 ? 13.193 -11.919 -3.205 1.00 77.12 196 GLU A C 1
ATOM 1553 O O . GLU A 1 196 ? 12.345 -11.459 -2.437 1.00 77.12 196 GLU A O 1
ATOM 1558 N N . LEU A 1 197 ? 14.207 -12.683 -2.778 1.00 79.44 197 LEU A N 1
ATOM 1559 C CA . LEU A 1 197 ? 14.430 -13.036 -1.378 1.00 79.44 197 LEU A CA 1
ATOM 1560 C C . LEU A 1 197 ? 15.139 -11.930 -0.595 1.00 79.44 197 LEU A C 1
ATOM 1562 O O . LEU A 1 197 ? 14.932 -11.839 0.614 1.00 79.44 197 LEU A O 1
ATOM 1566 N N . GLU A 1 198 ? 15.917 -11.066 -1.249 1.00 77.50 198 GLU A N 1
ATOM 1567 C CA . GLU A 1 198 ? 16.630 -9.984 -0.562 1.00 77.50 198 GLU A CA 1
ATOM 1568 C C . GLU A 1 198 ? 15.675 -9.007 0.146 1.00 77.50 198 GLU A C 1
ATOM 1570 O O . GLU A 1 198 ? 15.972 -8.516 1.234 1.00 77.50 198 GLU A O 1
ATOM 1575 N N . LEU A 1 199 ? 14.477 -8.771 -0.409 1.00 71.25 199 LEU A N 1
ATOM 1576 C CA . LEU A 1 199 ? 13.451 -7.905 0.203 1.00 71.25 199 LEU A CA 1
ATOM 1577 C C . LEU A 1 199 ? 12.959 -8.390 1.565 1.00 71.25 199 LEU A C 1
ATOM 1579 O O . LEU A 1 199 ? 12.368 -7.616 2.321 1.00 71.25 199 LEU A O 1
ATOM 1583 N N . VAL A 1 200 ? 13.141 -9.676 1.845 1.00 73.69 200 VAL A N 1
ATOM 1584 C CA . VAL A 1 200 ? 12.599 -10.350 3.024 1.00 73.69 200 VAL A CA 1
ATOM 1585 C C . VAL A 1 200 ? 13.687 -11.037 3.845 1.00 73.69 200 VAL A C 1
ATOM 1587 O O . VAL A 1 200 ? 13.390 -11.582 4.907 1.00 73.69 200 VAL A O 1
ATOM 1590 N N . SER A 1 201 ? 14.943 -10.981 3.397 1.00 70.50 201 SER A N 1
ATOM 1591 C CA . SER A 1 201 ? 16.088 -11.454 4.160 1.00 70.50 201 SER A CA 1
ATOM 1592 C C . SER A 1 201 ? 16.435 -10.456 5.260 1.00 70.50 201 SER A C 1
ATOM 1594 O O . SER A 1 201 ? 16.684 -9.278 5.005 1.00 70.50 201 SER A O 1
ATOM 1596 N N . THR A 1 202 ? 16.472 -10.932 6.498 1.00 58.44 202 THR A N 1
ATOM 1597 C CA . THR A 1 202 ? 17.102 -10.219 7.608 1.00 58.44 202 THR A CA 1
ATOM 1598 C C . THR A 1 202 ? 18.529 -10.736 7.729 1.00 58.44 202 THR A C 1
ATOM 1600 O O . THR A 1 202 ? 18.699 -11.927 7.981 1.00 58.44 202 THR A O 1
ATOM 1603 N N . ASP A 1 203 ? 19.533 -9.878 7.540 1.00 54.12 203 ASP A N 1
ATOM 1604 C CA . ASP A 1 203 ? 20.921 -10.232 7.858 1.00 54.12 203 ASP A CA 1
ATOM 1605 C C . ASP A 1 203 ? 20.998 -10.664 9.339 1.00 54.12 203 ASP A C 1
ATOM 1607 O O . ASP A 1 203 ? 20.630 -9.885 10.226 1.00 54.12 203 ASP A O 1
ATOM 1611 N N . GLU A 1 204 ? 21.423 -11.909 9.591 1.00 40.72 204 GLU A N 1
ATOM 1612 C CA . GLU A 1 204 ? 21.816 -12.414 10.922 1.00 40.72 204 GLU A CA 1
ATOM 1613 C C . GLU A 1 204 ? 23.235 -11.966 11.301 1.00 40.72 204 GLU A C 1
ATOM 1615 O O . GLU A 1 204 ? 24.141 -12.018 10.434 1.00 40.72 204 GLU A O 1
#

InterPro domains:
  IPR050232 F-box/LRR-repeat protein 13/AtMIF1-like [PTHR31900] (16-200)